Protein AF-A0A9D5RIC1-F1 (afdb_monomer_lite)

Radius of gyration: 37.88 Å; chains: 1; bounding box: 102×61×53 Å

Secondary structure (DSSP, 8-state):
---HHHHHHHHHHHSSS---EEEEEEEEEEEEEEE--HHHHHHHHHHHHHHTT----HHHHHHHHHHHHHHTTT-SEEEEEEEEEEEEETTTT--HHHHHHHHHHHHHHHHHHHHHHHHHHHS--EEEEEEEES----GGGPPTT--TTS---HHHHHHHHHHTT-EEEEEEEEPP-TTSPPEEEEEEEEE---

pLDDT: mean 77.67, std 11.19, range [41.81, 92.81]

Foldseek 3Di:
DPPLLVVQLVCCVVDLDGDFKDKDWDKDKDFPVAFPDPVVLLVLLVVVCVVVVHDPDPVSSVVSSVVQCVSCPPHRTTIDIDTDTDIDGSCPPPDPVNVVVSVVSSVVVVVVVVVVVVCVVVDQDKDKDKDKALDAAAPVRPDPPDDPPPDQHPVNVCVVQVVVQKDFDDWDWDPDDPPDHIMIITMIMHGDDD

Structure (mmCIF, N/CA/C/O backbone):
data_AF-A0A9D5RIC1-F1
#
_entry.id   AF-A0A9D5RIC1-F1
#
loop_
_atom_site.group_PDB
_atom_site.id
_atom_site.type_symbol
_atom_site.label_atom_id
_atom_site.label_alt_id
_atom_site.label_comp_id
_atom_site.label_asym_id
_atom_site.label_entity_id
_atom_site.label_seq_id
_atom_site.pdbx_PDB_ins_code
_atom_site.Cartn_x
_atom_site.Cartn_y
_atom_site.Cartn_z
_atom_site.occupancy
_atom_site.B_iso_or_equiv
_atom_site.auth_seq_id
_atom_site.auth_comp_id
_atom_site.auth_asym_id
_atom_site.auth_atom_id
_atom_site.pdbx_PDB_model_num
ATOM 1 N N . MET A 1 1 ? 9.567 21.147 4.351 1.00 41.81 1 MET A N 1
ATOM 2 C CA . MET A 1 1 ? 9.439 20.086 5.370 1.00 41.81 1 MET A CA 1
ATOM 3 C C . MET A 1 1 ? 8.141 19.363 5.060 1.00 41.81 1 MET A C 1
ATOM 5 O O . MET A 1 1 ? 7.100 20.005 5.120 1.00 41.81 1 MET A O 1
ATOM 9 N N . ALA A 1 2 ? 8.197 18.125 4.558 1.00 45.50 2 ALA A N 1
ATOM 10 C CA . ALA A 1 2 ? 6.976 17.349 4.351 1.00 45.50 2 ALA A CA 1
ATOM 11 C C . ALA A 1 2 ? 6.304 17.177 5.717 1.00 45.50 2 ALA A C 1
ATOM 13 O O . ALA A 1 2 ? 6.980 16.891 6.702 1.00 45.50 2 ALA A O 1
ATOM 14 N N . ASP A 1 3 ? 5.009 17.462 5.773 1.00 57.94 3 ASP A N 1
ATOM 15 C CA . ASP A 1 3 ? 4.202 17.422 6.986 1.00 57.94 3 ASP A CA 1
ATOM 16 C C . ASP A 1 3 ? 4.218 15.974 7.503 1.00 57.94 3 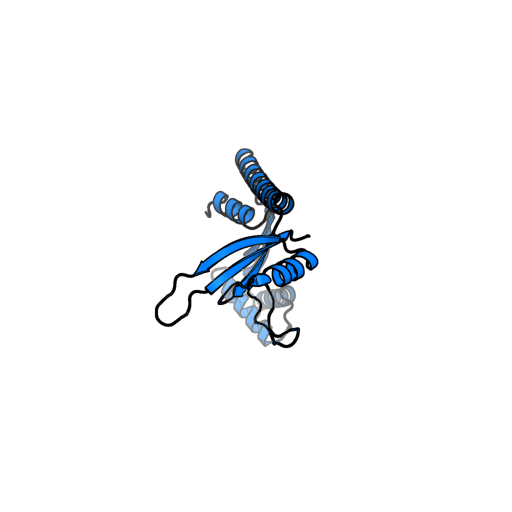ASP A C 1
ATOM 18 O O . ASP A 1 3 ? 3.537 15.113 6.946 1.00 57.94 3 ASP A O 1
ATOM 22 N N . LEU A 1 4 ? 5.077 15.679 8.485 1.00 55.06 4 LEU A N 1
ATOM 23 C CA . LEU A 1 4 ? 5.341 14.331 9.017 1.00 55.06 4 LEU A CA 1
ATOM 24 C C . LEU A 1 4 ? 4.024 13.617 9.365 1.00 55.06 4 LEU A C 1
ATOM 26 O O . LEU A 1 4 ? 3.842 12.432 9.092 1.00 55.06 4 LEU A O 1
ATOM 30 N N . LYS A 1 5 ? 3.049 14.401 9.838 1.00 58.59 5 LYS A N 1
ATOM 31 C CA . LYS A 1 5 ? 1.672 13.991 10.107 1.00 58.59 5 LYS A CA 1
ATOM 32 C C . LYS A 1 5 ? 0.960 13.405 8.883 1.00 58.59 5 LYS A C 1
ATOM 34 O O . LYS A 1 5 ? 0.262 12.406 9.013 1.00 58.59 5 LYS A O 1
ATOM 39 N N . LYS A 1 6 ? 1.126 13.983 7.689 1.00 63.38 6 LYS A N 1
ATOM 40 C CA . LYS A 1 6 ? 0.524 13.459 6.449 1.00 63.38 6 LYS A CA 1
ATOM 41 C C . LYS A 1 6 ? 1.173 12.156 6.002 1.00 63.38 6 LYS A C 1
ATOM 43 O O . LYS A 1 6 ? 0.451 11.250 5.606 1.00 63.38 6 LYS A O 1
ATOM 48 N N . VAL A 1 7 ? 2.497 12.052 6.103 1.00 59.41 7 VAL A N 1
ATOM 49 C CA . VAL A 1 7 ? 3.236 10.839 5.713 1.00 59.41 7 VAL A CA 1
ATOM 50 C C . VAL A 1 7 ? 2.847 9.664 6.611 1.00 59.41 7 VAL A C 1
ATOM 52 O O . VAL A 1 7 ? 2.499 8.599 6.110 1.00 59.41 7 VAL A O 1
ATOM 55 N N . ILE A 1 8 ? 2.797 9.885 7.929 1.00 60.81 8 ILE A N 1
ATOM 56 C CA . ILE A 1 8 ? 2.376 8.872 8.907 1.00 60.81 8 ILE A CA 1
ATOM 57 C C . ILE A 1 8 ? 0.917 8.455 8.669 1.00 60.81 8 ILE A C 1
ATOM 59 O O . ILE A 1 8 ? 0.609 7.266 8.641 1.00 60.81 8 ILE A O 1
ATOM 63 N N . LEU A 1 9 ? 0.009 9.411 8.438 1.00 63.50 9 LEU A N 1
ATOM 64 C CA . LEU A 1 9 ? -1.398 9.100 8.160 1.00 63.50 9 LEU A CA 1
ATOM 65 C C . LEU A 1 9 ? -1.595 8.345 6.839 1.00 63.50 9 LEU A C 1
ATOM 67 O O . LEU A 1 9 ? -2.497 7.512 6.752 1.00 63.50 9 LEU A O 1
ATOM 71 N N . GLU A 1 10 ? -0.796 8.624 5.809 1.00 65.38 10 GLU A N 1
ATOM 72 C CA . GLU A 1 10 ? -0.854 7.887 4.544 1.00 65.38 10 GLU A CA 1
ATOM 73 C C . GLU A 1 10 ? -0.315 6.462 4.671 1.00 65.38 10 GLU A C 1
ATOM 75 O O . GLU A 1 10 ? -0.936 5.545 4.134 1.00 65.38 10 GLU A O 1
ATOM 80 N N . GLU A 1 11 ? 0.782 6.257 5.401 1.00 59.34 11 GLU A N 1
ATOM 81 C CA . GLU A 1 11 ? 1.329 4.920 5.655 1.00 59.34 11 GLU A CA 1
ATOM 82 C C . GLU A 1 11 ? 0.374 4.065 6.496 1.00 59.34 11 GLU A C 1
ATOM 84 O O . GLU A 1 11 ? 0.031 2.959 6.086 1.00 59.34 11 GLU A O 1
ATOM 89 N N . ILE A 1 12 ? -0.184 4.598 7.590 1.00 58.66 12 ILE A N 1
ATOM 90 C CA . ILE A 1 12 ? -1.144 3.860 8.437 1.00 58.66 12 ILE A CA 1
ATOM 91 C C . ILE A 1 12 ? -2.441 3.521 7.677 1.00 58.66 12 ILE A C 1
ATOM 93 O O . ILE A 1 12 ? -3.104 2.519 7.956 1.00 58.66 12 ILE A O 1
ATOM 97 N N . ARG A 1 13 ? -2.841 4.344 6.698 1.00 58.38 13 ARG A N 1
ATOM 98 C CA . ARG A 1 13 ? -3.997 4.046 5.831 1.00 58.38 13 ARG A CA 1
ATOM 99 C C . ARG A 1 13 ? -3.717 2.929 4.828 1.00 58.38 13 ARG A C 1
ATOM 101 O O . ARG A 1 13 ? -4.651 2.220 4.463 1.00 58.38 13 ARG A O 1
ATOM 108 N N . LYS A 1 14 ? -2.477 2.797 4.350 1.00 61.84 14 LYS A N 1
ATOM 109 C CA . LYS A 1 14 ? -2.078 1.766 3.375 1.00 61.84 14 LYS A CA 1
ATOM 110 C C . LYS A 1 14 ? -1.754 0.437 4.048 1.00 61.84 14 LYS A C 1
ATOM 112 O O . LYS A 1 14 ? -2.077 -0.624 3.520 1.00 61.84 14 LYS A O 1
ATOM 117 N N . SER A 1 15 ? -1.151 0.517 5.221 1.00 55.34 15 SER A N 1
ATOM 118 C CA . SER A 1 15 ? -0.548 -0.585 5.942 1.00 55.34 15 SER A CA 1
ATOM 119 C C . SER A 1 15 ? -1.220 -0.609 7.308 1.00 55.34 15 SER A C 1
ATOM 121 O O . SER A 1 15 ? -1.067 0.323 8.085 1.00 55.34 15 SER A O 1
ATOM 123 N N . ALA A 1 16 ? -2.000 -1.642 7.634 1.00 57.47 16 ALA A N 1
ATOM 124 C CA . ALA A 1 16 ? -2.691 -1.764 8.931 1.00 57.47 16 ALA A CA 1
ATOM 125 C C . ALA A 1 16 ? -1.732 -1.947 10.137 1.00 57.47 16 ALA A C 1
ATOM 127 O O . ALA A 1 16 ? -2.112 -2.484 11.173 1.00 57.47 16 ALA A O 1
ATOM 128 N N . PHE A 1 17 ? -0.473 -1.550 9.979 1.00 58.97 17 PHE A N 1
ATOM 129 C CA . PHE A 1 17 ? 0.599 -1.575 10.949 1.00 58.97 17 PHE A CA 1
ATOM 130 C C . PHE A 1 17 ? 1.388 -0.270 10.834 1.00 58.97 17 PHE A C 1
ATOM 132 O O . PHE A 1 17 ? 1.480 0.339 9.769 1.00 58.97 17 PHE A O 1
ATOM 139 N N . ILE A 1 18 ? 1.975 0.148 11.947 1.00 60.31 18 ILE A N 1
ATOM 140 C CA . ILE A 1 18 ? 2.825 1.328 12.000 1.00 60.31 18 ILE A CA 1
ATOM 141 C C . ILE A 1 18 ? 4.261 0.877 11.728 1.00 60.31 18 ILE A C 1
ATOM 143 O O . ILE A 1 18 ? 4.830 0.123 12.516 1.00 60.31 18 ILE A O 1
ATOM 147 N N . GLN A 1 19 ? 4.847 1.327 10.620 1.00 58.66 19 GLN A N 1
ATOM 148 C CA . GLN A 1 19 ? 6.276 1.160 10.384 1.00 58.66 19 GLN A CA 1
ATOM 149 C C . GLN A 1 19 ? 7.044 2.138 11.288 1.00 58.66 19 GLN A C 1
ATOM 151 O O . GLN A 1 19 ? 6.757 3.332 11.291 1.00 58.66 19 GLN A O 1
ATOM 156 N N . THR A 1 20 ? 7.977 1.628 12.095 1.00 61.25 20 THR A N 1
ATOM 157 C CA . THR A 1 20 ? 8.716 2.418 13.099 1.00 61.25 20 THR A CA 1
ATOM 158 C C . THR A 1 20 ? 10.015 3.000 12.570 1.00 61.25 20 THR A C 1
ATOM 160 O O . THR A 1 20 ? 10.456 4.036 13.053 1.00 61.25 20 THR A O 1
ATOM 163 N N . SER A 1 21 ? 10.607 2.380 11.552 1.00 59.25 21 SER A N 1
ATOM 164 C CA . SER A 1 21 ? 11.808 2.890 10.902 1.00 59.25 21 SER A CA 1
ATOM 165 C C . SER A 1 21 ? 11.665 2.902 9.387 1.00 59.25 21 SER A C 1
ATOM 167 O O . SER A 1 21 ? 11.043 2.026 8.782 1.00 59.25 21 SER A O 1
ATOM 169 N N . SER A 1 22 ? 12.239 3.924 8.761 1.00 66.56 22 SER A N 1
ATOM 170 C CA . SER A 1 22 ? 12.353 4.021 7.309 1.00 66.56 22 SER A CA 1
ATOM 171 C C . SER A 1 22 ? 13.823 4.020 6.916 1.00 66.56 22 SER A C 1
ATOM 173 O O . SER A 1 22 ? 14.643 4.690 7.540 1.00 66.56 22 SER A O 1
ATOM 175 N N . ILE A 1 23 ? 14.163 3.248 5.888 1.00 65.00 23 ILE A N 1
ATOM 176 C CA . ILE A 1 23 ? 15.507 3.245 5.321 1.00 65.00 23 ILE A CA 1
ATOM 177 C C . ILE A 1 23 ? 15.519 4.266 4.189 1.00 65.00 23 ILE A C 1
ATOM 179 O O . ILE A 1 23 ? 14.784 4.119 3.212 1.00 65.00 23 ILE A O 1
ATOM 183 N N . SER A 1 24 ? 16.347 5.297 4.328 1.00 61.38 24 SER A N 1
ATOM 184 C CA . SER A 1 24 ? 16.556 6.311 3.300 1.00 61.38 24 SER A CA 1
ATOM 185 C C . SER A 1 24 ? 17.971 6.194 2.742 1.00 61.38 24 SER A C 1
ATOM 187 O O . SER A 1 24 ? 18.944 6.148 3.495 1.00 61.38 24 SER A O 1
ATOM 189 N N . GLU A 1 25 ? 18.092 6.139 1.416 1.00 59.59 25 GLU A N 1
ATOM 190 C CA . GLU A 1 25 ? 19.380 6.268 0.735 1.00 59.59 25 GLU A CA 1
ATOM 191 C C . GLU A 1 25 ? 19.660 7.750 0.481 1.00 59.59 25 GLU A C 1
ATOM 193 O O . GLU A 1 25 ? 19.001 8.381 -0.348 1.00 59.59 25 GLU A O 1
ATOM 198 N N . THR A 1 26 ? 20.658 8.305 1.163 1.00 67.69 26 THR A N 1
ATOM 199 C CA . THR A 1 26 ? 21.132 9.668 0.912 1.00 67.69 26 THR A CA 1
ATOM 200 C C . THR A 1 26 ? 22.511 9.638 0.269 1.00 67.69 26 THR A C 1
ATOM 202 O O . THR A 1 26 ? 23.382 8.841 0.621 1.00 67.69 26 THR A O 1
ATOM 205 N N . GLU A 1 27 ? 22.717 10.500 -0.724 1.00 71.88 27 GLU A N 1
ATOM 206 C CA . GLU A 1 27 ? 24.029 10.696 -1.335 1.00 71.88 27 GLU A CA 1
ATOM 207 C C . GLU A 1 27 ? 24.789 11.767 -0.548 1.00 71.88 27 GLU A C 1
ATOM 209 O O . GLU A 1 27 ? 24.304 12.886 -0.395 1.00 71.88 27 GLU A O 1
ATOM 214 N N . GLU A 1 28 ? 25.972 11.422 -0.052 1.00 77.50 28 GLU A N 1
ATOM 215 C CA . GLU A 1 28 ? 26.825 12.299 0.747 1.00 77.50 28 GLU A CA 1
ATOM 216 C C . GLU A 1 28 ? 28.176 12.502 0.049 1.00 77.50 28 GLU A C 1
ATOM 218 O O . GLU A 1 28 ? 28.752 11.561 -0.507 1.00 77.50 28 GLU A O 1
ATOM 223 N N . TYR A 1 29 ? 28.675 13.740 0.063 1.00 82.19 29 TYR A N 1
ATOM 224 C CA . TYR A 1 29 ? 30.012 14.088 -0.414 1.00 82.19 29 TYR A CA 1
ATOM 225 C C . TYR A 1 29 ? 30.977 14.072 0.769 1.00 82.19 29 TYR A C 1
ATOM 227 O O . TYR A 1 29 ? 30.827 14.851 1.706 1.00 82.19 29 TYR A O 1
ATOM 235 N N . ILE A 1 30 ? 31.955 13.174 0.723 1.00 82.00 30 ILE A N 1
ATOM 236 C CA . ILE A 1 30 ? 32.942 12.977 1.781 1.00 82.00 30 ILE A CA 1
ATOM 237 C C . ILE A 1 30 ? 34.272 13.551 1.307 1.00 82.00 30 ILE A C 1
ATOM 239 O O . ILE A 1 30 ? 34.817 13.104 0.296 1.00 82.00 30 ILE A O 1
ATOM 243 N N . ASP A 1 31 ? 34.798 14.516 2.058 1.00 84.62 31 ASP A N 1
ATOM 244 C CA . ASP A 1 31 ? 36.162 15.007 1.890 1.00 84.62 31 ASP A CA 1
ATOM 245 C C . ASP A 1 31 ? 37.147 13.995 2.478 1.00 84.62 31 ASP A C 1
ATOM 247 O O . ASP A 1 31 ? 37.084 13.660 3.664 1.00 84.62 31 ASP A O 1
ATOM 251 N N . THR A 1 32 ? 38.048 13.472 1.648 1.00 81.56 32 THR A N 1
ATOM 252 C CA . THR A 1 32 ? 39.031 12.485 2.102 1.00 81.56 32 THR A CA 1
ATOM 253 C C . THR A 1 32 ? 40.252 13.124 2.762 1.00 81.56 32 THR A C 1
ATOM 255 O O . THR A 1 32 ? 41.116 12.396 3.247 1.00 81.56 32 THR A O 1
ATOM 258 N N . GLY A 1 33 ? 40.387 14.455 2.728 1.00 82.25 33 GLY A N 1
ATOM 259 C CA . GLY A 1 33 ? 41.560 15.183 3.220 1.00 82.25 33 GLY A CA 1
ATOM 260 C C . GLY A 1 33 ? 42.839 14.935 2.409 1.00 82.25 33 GLY A C 1
ATOM 261 O O . GLY A 1 33 ? 43.919 15.363 2.813 1.00 82.25 33 GLY A O 1
ATOM 262 N N . LEU A 1 34 ? 42.742 14.226 1.277 1.00 87.69 34 LEU A N 1
ATOM 263 C CA . LEU A 1 34 ? 43.885 13.888 0.428 1.00 87.69 34 LEU A CA 1
ATOM 264 C C . LEU A 1 34 ? 44.049 14.942 -0.668 1.00 87.69 34 LEU A C 1
ATOM 266 O O . LEU A 1 34 ? 43.052 15.309 -1.289 1.00 87.69 34 LEU A O 1
ATOM 270 N N . PRO A 1 35 ? 45.279 15.392 -0.969 1.00 88.06 35 PRO A N 1
ATOM 271 C CA . PRO A 1 35 ? 45.510 16.325 -2.064 1.00 88.06 35 PRO A CA 1
ATOM 272 C C . PRO A 1 35 ? 45.169 15.679 -3.411 1.00 88.06 35 PRO A C 1
ATOM 274 O O . PRO A 1 35 ? 45.344 14.470 -3.593 1.00 88.06 35 PRO A O 1
ATOM 277 N N . LYS A 1 36 ? 44.729 16.493 -4.374 1.00 86.06 36 LYS A N 1
ATOM 278 C CA . LYS A 1 36 ? 44.367 16.070 -5.739 1.00 86.06 36 LYS A CA 1
ATOM 279 C C . LYS A 1 36 ? 45.578 15.714 -6.606 1.00 86.06 36 LYS A C 1
ATOM 281 O O . LYS A 1 36 ? 45.892 16.392 -7.579 1.00 86.06 36 LYS A O 1
ATOM 286 N N . THR A 1 37 ? 46.273 14.646 -6.246 1.00 89.62 37 THR A N 1
ATOM 287 C CA . THR A 1 37 ? 47.315 14.043 -7.080 1.00 89.62 37 THR A CA 1
ATOM 288 C C . THR A 1 37 ? 46.731 12.896 -7.901 1.00 89.62 37 THR A C 1
ATOM 290 O O . THR A 1 37 ? 45.760 12.258 -7.484 1.00 89.62 37 THR A O 1
ATOM 293 N N . ASP A 1 38 ? 47.334 12.594 -9.053 1.00 87.31 38 ASP A N 1
ATOM 294 C CA . ASP A 1 38 ? 46.890 11.490 -9.919 1.00 87.31 38 ASP A CA 1
ATOM 295 C C . ASP A 1 38 ? 46.877 10.138 -9.189 1.00 87.31 38 ASP A C 1
ATOM 297 O O . ASP A 1 38 ? 45.982 9.318 -9.403 1.00 87.31 38 ASP A O 1
ATOM 301 N N . GLU A 1 39 ? 47.830 9.924 -8.279 1.00 89.44 39 GLU A N 1
ATOM 302 C CA . GLU A 1 39 ? 47.913 8.729 -7.434 1.00 89.44 39 GLU A CA 1
ATOM 303 C C . GLU A 1 39 ? 46.724 8.629 -6.468 1.00 89.44 39 GLU A C 1
ATOM 305 O O . GLU A 1 39 ? 46.095 7.572 -6.370 1.00 89.44 39 GLU A O 1
ATOM 310 N N . ASN A 1 40 ? 46.357 9.733 -5.810 1.00 88.31 40 ASN A N 1
ATOM 311 C CA . ASN A 1 40 ? 45.236 9.773 -4.869 1.00 88.31 40 ASN A CA 1
ATOM 312 C C . ASN A 1 40 ? 43.889 9.638 -5.583 1.00 88.31 40 ASN A C 1
ATOM 314 O O . ASN A 1 40 ? 43.006 8.924 -5.110 1.00 88.31 40 ASN A O 1
ATOM 318 N N . ILE A 1 41 ? 43.743 10.263 -6.752 1.00 88.38 41 ILE A N 1
ATOM 319 C CA . ILE A 1 41 ? 42.546 10.134 -7.591 1.00 88.38 41 ILE A CA 1
ATOM 320 C C . ILE A 1 41 ? 42.414 8.694 -8.099 1.00 88.38 41 ILE A C 1
ATOM 322 O O . ILE A 1 41 ? 41.320 8.132 -8.103 1.00 88.38 41 ILE A O 1
ATOM 326 N N . GLN A 1 42 ? 43.520 8.054 -8.487 1.00 90.12 42 GLN A N 1
ATOM 327 C CA . GLN A 1 42 ? 43.516 6.655 -8.905 1.00 90.12 42 GLN A CA 1
ATOM 328 C C . GLN A 1 42 ? 43.185 5.699 -7.755 1.00 90.12 42 GLN A C 1
ATOM 330 O O . GLN A 1 42 ? 42.405 4.769 -7.959 1.00 90.12 42 GLN A O 1
ATOM 335 N N . ALA A 1 43 ? 43.729 5.928 -6.559 1.00 88.56 43 ALA A N 1
ATOM 336 C CA . ALA A 1 43 ? 43.397 5.148 -5.371 1.00 88.56 43 ALA A CA 1
ATOM 337 C C . ALA A 1 43 ? 41.911 5.295 -4.998 1.00 88.56 43 ALA A C 1
ATOM 339 O O . ALA A 1 43 ? 41.224 4.298 -4.778 1.00 88.56 43 ALA A O 1
ATOM 340 N N . ALA A 1 44 ? 41.389 6.524 -5.014 1.00 86.56 44 ALA A N 1
ATOM 341 C CA . ALA A 1 44 ? 39.979 6.803 -4.768 1.00 86.56 44 ALA A CA 1
ATOM 342 C C . ALA A 1 44 ? 39.068 6.159 -5.832 1.00 86.56 44 ALA A C 1
ATOM 344 O O . ALA A 1 44 ? 38.035 5.583 -5.493 1.00 86.56 44 ALA A O 1
ATOM 345 N N . ALA A 1 45 ? 39.473 6.175 -7.106 1.00 88.19 45 ALA A N 1
ATOM 346 C CA . ALA A 1 45 ? 38.737 5.539 -8.199 1.00 88.19 45 ALA A CA 1
ATOM 347 C C . ALA A 1 45 ? 38.697 4.012 -8.067 1.00 88.19 45 ALA A C 1
ATOM 349 O O . ALA A 1 45 ? 37.660 3.400 -8.313 1.00 88.19 45 ALA A O 1
ATOM 350 N N . LEU A 1 46 ? 39.798 3.386 -7.645 1.00 89.69 46 LEU A N 1
ATOM 351 C CA . LEU A 1 46 ? 39.838 1.945 -7.384 1.00 89.69 46 LEU A CA 1
ATOM 352 C C . LEU A 1 46 ? 38.928 1.561 -6.213 1.00 89.69 46 LEU A C 1
ATOM 354 O O . LEU A 1 46 ? 38.135 0.631 -6.352 1.00 89.69 46 LEU A O 1
ATOM 358 N N . ASN A 1 47 ? 38.974 2.323 -5.117 1.00 87.69 47 ASN A N 1
ATOM 359 C CA . ASN A 1 47 ? 38.084 2.118 -3.973 1.00 87.69 47 ASN A CA 1
ATOM 360 C C . ASN A 1 47 ? 36.609 2.279 -4.368 1.00 87.69 47 ASN A C 1
ATOM 362 O O . ASN A 1 47 ? 35.774 1.476 -3.966 1.00 87.69 47 ASN A O 1
ATOM 366 N N . TYR A 1 48 ? 36.286 3.264 -5.212 1.00 85.19 48 TYR A N 1
ATOM 367 C CA . TYR A 1 48 ? 34.933 3.455 -5.735 1.00 85.19 48 TYR A CA 1
ATOM 368 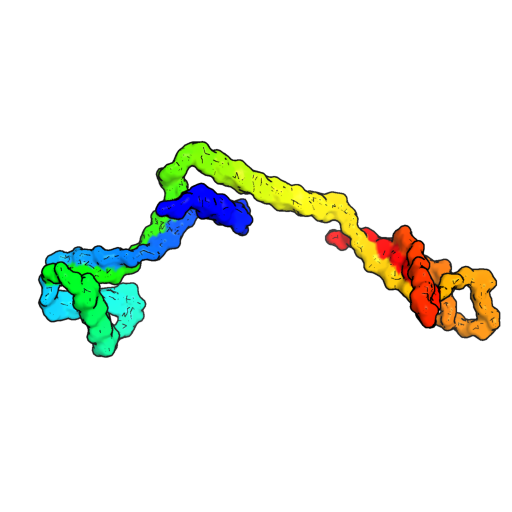C C . TYR A 1 48 ? 34.442 2.247 -6.548 1.00 85.19 48 TYR A C 1
ATOM 370 O O . TYR A 1 48 ? 33.297 1.816 -6.398 1.00 85.19 48 TYR A O 1
ATOM 378 N N . LEU A 1 49 ? 35.295 1.678 -7.408 1.00 87.38 49 LEU A N 1
ATOM 379 C CA . LEU A 1 49 ? 34.943 0.485 -8.182 1.00 87.38 49 LEU A CA 1
ATOM 380 C C . LEU A 1 49 ? 34.712 -0.728 -7.277 1.00 87.38 49 LEU A C 1
ATOM 382 O O . LEU A 1 49 ? 33.746 -1.459 -7.497 1.00 87.38 49 LEU A O 1
ATOM 386 N N . ASP A 1 50 ? 35.550 -0.911 -6.256 1.00 85.56 50 ASP A N 1
ATOM 387 C CA . ASP A 1 50 ? 35.415 -2.003 -5.292 1.00 85.56 50 ASP A CA 1
ATOM 388 C C . ASP A 1 50 ? 34.130 -1.862 -4.453 1.00 85.56 50 ASP A C 1
ATOM 390 O O . ASP A 1 50 ? 33.367 -2.821 -4.346 1.00 85.56 50 ASP A O 1
ATOM 394 N N . GLU A 1 51 ? 33.825 -0.661 -3.940 1.00 82.06 51 GLU A N 1
ATOM 395 C CA . GLU A 1 51 ? 32.596 -0.375 -3.176 1.00 82.06 51 GLU A CA 1
ATOM 396 C C . GLU A 1 51 ? 31.315 -0.632 -3.985 1.00 82.06 51 GLU A C 1
ATOM 398 O O . GLU A 1 51 ? 30.276 -0.983 -3.425 1.00 82.06 51 GLU A O 1
ATOM 403 N N . LYS A 1 52 ? 31.367 -0.454 -5.309 1.00 80.56 52 LYS A N 1
ATOM 404 C CA . LYS A 1 52 ? 30.231 -0.679 -6.214 1.00 80.56 52 LYS A CA 1
ATOM 405 C C . LYS A 1 52 ? 30.219 -2.068 -6.859 1.00 80.56 52 LYS A C 1
ATOM 407 O O . LYS A 1 52 ? 29.281 -2.378 -7.591 1.00 80.56 52 LYS A O 1
ATOM 412 N N . GLY A 1 53 ? 31.233 -2.900 -6.611 1.00 81.06 53 GLY A N 1
ATOM 413 C CA . GLY A 1 53 ? 31.366 -4.226 -7.222 1.00 81.06 53 GLY A CA 1
ATOM 414 C C . GLY A 1 53 ? 31.657 -4.198 -8.729 1.00 81.06 53 GLY A C 1
ATOM 415 O O . GLY A 1 53 ? 31.406 -5.180 -9.433 1.00 81.06 53 GLY A O 1
ATOM 416 N N . TYR A 1 54 ? 32.171 -3.085 -9.255 1.00 85.38 54 TYR A N 1
ATOM 417 C CA . TYR A 1 54 ? 32.531 -2.966 -10.664 1.00 85.38 54 TYR A CA 1
ATOM 418 C C . TYR A 1 54 ? 33.874 -3.637 -10.959 1.00 85.38 54 TYR A C 1
ATOM 420 O O . TYR A 1 54 ? 34.819 -3.607 -10.175 1.00 85.38 54 TYR A O 1
ATOM 428 N N . ARG A 1 55 ? 34.001 -4.221 -12.156 1.00 82.69 55 ARG A N 1
ATOM 429 C CA . ARG A 1 55 ? 35.281 -4.787 -12.607 1.00 82.69 55 ARG A CA 1
ATOM 430 C C . ARG A 1 55 ? 36.300 -3.667 -12.831 1.00 82.69 55 ARG A C 1
ATOM 432 O O . ARG A 1 55 ? 35.978 -2.678 -13.490 1.00 82.69 55 ARG A O 1
ATOM 439 N N . ARG A 1 56 ? 37.546 -3.876 -12.393 1.00 88.25 56 ARG A N 1
ATOM 440 C CA . ARG A 1 56 ? 38.699 -2.974 -12.592 1.00 88.25 56 ARG A CA 1
ATOM 441 C C . ARG A 1 56 ? 39.209 -2.980 -14.044 1.00 88.25 56 ARG A C 1
ATOM 443 O O . ARG A 1 56 ? 40.336 -3.376 -14.323 1.00 88.25 56 ARG A O 1
ATOM 450 N N . ARG A 1 57 ? 38.343 -2.620 -14.990 1.00 87.69 57 ARG A N 1
ATOM 451 C CA . ARG A 1 57 ? 38.697 -2.388 -16.400 1.00 87.69 57 ARG A CA 1
ATOM 452 C C . ARG A 1 57 ? 39.190 -0.954 -16.580 1.00 87.69 57 ARG A C 1
ATOM 454 O O . ARG A 1 57 ? 38.789 -0.086 -15.811 1.00 87.69 57 ARG A O 1
ATOM 461 N N . VAL A 1 58 ? 40.008 -0.718 -17.606 1.00 87.94 58 VAL A N 1
ATOM 462 C CA . VAL A 1 58 ? 40.558 0.614 -17.918 1.00 87.94 58 VAL A CA 1
ATOM 463 C C . VAL A 1 58 ? 39.433 1.633 -18.118 1.00 87.94 58 VAL A C 1
ATOM 465 O O . VAL A 1 58 ? 39.409 2.638 -17.421 1.00 87.94 58 VAL A O 1
ATOM 468 N N . ASP A 1 59 ? 38.424 1.299 -18.924 1.00 88.56 59 ASP A N 1
ATOM 469 C CA . ASP A 1 59 ? 37.274 2.176 -19.190 1.00 88.56 59 ASP A CA 1
ATOM 470 C C . ASP A 1 59 ? 36.500 2.549 -17.908 1.00 88.56 59 ASP A C 1
ATOM 472 O O . ASP A 1 59 ? 36.091 3.692 -17.711 1.00 88.56 59 ASP A O 1
ATOM 476 N N . ASN A 1 60 ? 36.340 1.590 -16.988 1.00 86.00 60 ASN A N 1
ATOM 477 C CA . ASN A 1 60 ? 35.669 1.817 -15.705 1.00 86.00 60 ASN A CA 1
ATOM 478 C C . ASN A 1 60 ? 36.517 2.681 -14.766 1.00 86.00 60 ASN A C 1
ATOM 480 O O . ASN A 1 60 ? 35.977 3.480 -14.002 1.00 86.00 60 ASN A O 1
ATOM 484 N N . LEU A 1 61 ? 37.839 2.510 -14.808 1.00 89.12 61 LEU A N 1
ATOM 485 C CA . LEU A 1 61 ? 38.771 3.310 -14.026 1.00 89.12 61 LEU A CA 1
ATOM 486 C C . LEU A 1 61 ? 38.776 4.760 -14.511 1.00 89.12 61 LEU A C 1
ATOM 488 O O . LEU A 1 61 ? 38.707 5.665 -13.689 1.00 89.12 61 LEU A O 1
ATOM 492 N N . GLU A 1 62 ? 38.813 4.990 -15.822 1.00 90.44 62 GLU A N 1
ATOM 493 C CA . GLU A 1 62 ? 38.735 6.334 -16.405 1.00 90.44 62 GLU A CA 1
ATOM 494 C C . GLU A 1 62 ? 37.409 7.021 -16.072 1.00 90.44 62 GLU A C 1
ATOM 496 O O . GLU A 1 62 ? 37.400 8.178 -15.648 1.00 90.44 62 GLU A O 1
ATOM 501 N N . TYR A 1 63 ? 36.298 6.286 -16.164 1.00 89.12 63 TYR A N 1
ATOM 502 C CA . TYR A 1 63 ? 34.988 6.779 -15.750 1.00 89.12 63 TYR A CA 1
ATOM 503 C C . TYR A 1 63 ? 34.954 7.168 -14.262 1.00 89.12 63 TYR A C 1
ATOM 505 O O . TYR A 1 63 ? 34.509 8.262 -13.916 1.00 89.12 63 TYR A O 1
ATOM 513 N N . ALA A 1 64 ? 35.463 6.306 -13.376 1.00 87.38 64 ALA A N 1
ATOM 514 C CA . ALA A 1 64 ? 35.512 6.577 -11.940 1.00 87.38 64 ALA A CA 1
ATOM 515 C C . ALA A 1 64 ? 36.435 7.762 -11.600 1.00 87.38 64 ALA A C 1
ATOM 517 O O . ALA A 1 64 ? 36.073 8.598 -10.774 1.00 87.38 64 ALA A O 1
ATOM 518 N N . LYS A 1 65 ? 37.590 7.885 -12.270 1.00 90.38 65 LYS A N 1
ATOM 519 C CA . LYS A 1 65 ? 38.495 9.038 -12.127 1.00 90.38 65 LYS A CA 1
ATOM 520 C C . LYS A 1 65 ? 37.805 10.342 -12.525 1.00 90.38 65 LYS A C 1
ATOM 522 O O . LYS A 1 65 ? 37.885 11.314 -11.780 1.00 90.38 65 LYS A O 1
ATOM 527 N N . LYS A 1 66 ? 37.097 10.349 -13.659 1.00 90.94 66 LYS A N 1
ATOM 528 C CA . LYS A 1 66 ? 36.329 11.513 -14.115 1.00 90.94 66 LYS A CA 1
ATOM 529 C C . LYS A 1 66 ? 35.249 11.898 -13.104 1.00 90.94 66 LYS A C 1
ATOM 531 O O . LYS A 1 66 ? 35.183 13.049 -12.700 1.00 90.94 66 LYS A O 1
ATOM 536 N N . MET A 1 67 ? 34.481 10.924 -12.620 1.00 88.00 67 MET A N 1
ATOM 537 C CA . MET A 1 67 ? 33.465 11.157 -11.592 1.00 88.00 67 MET A CA 1
ATOM 538 C C . MET A 1 67 ? 34.038 11.785 -10.318 1.00 88.00 67 MET A C 1
ATOM 540 O O . MET A 1 67 ? 33.427 12.687 -9.755 1.00 88.00 67 MET A O 1
ATOM 544 N N . ILE A 1 68 ? 35.197 11.315 -9.854 1.00 88.94 68 ILE A N 1
ATOM 545 C CA . ILE A 1 68 ? 35.852 11.853 -8.656 1.00 88.94 68 ILE A CA 1
ATOM 546 C C . ILE A 1 68 ? 36.361 13.272 -8.903 1.00 88.94 68 ILE A C 1
ATOM 548 O O . ILE A 1 68 ? 36.203 14.126 -8.036 1.00 88.94 68 ILE A O 1
ATOM 552 N N . LEU A 1 69 ? 36.927 13.546 -10.080 1.00 89.81 69 LEU A N 1
ATOM 553 C CA . LEU A 1 69 ? 37.344 14.893 -10.469 1.00 89.81 69 LEU A CA 1
ATOM 554 C C . LEU A 1 69 ? 36.163 15.867 -10.497 1.00 89.81 69 LEU A C 1
ATOM 556 O O . LEU A 1 69 ? 36.258 16.925 -9.880 1.00 89.81 69 LEU A O 1
ATOM 560 N N . ASP A 1 70 ? 35.054 15.469 -11.122 1.00 89.12 70 ASP A N 1
ATOM 561 C CA . ASP A 1 70 ? 33.819 16.257 -11.193 1.00 89.12 70 ASP A CA 1
ATOM 562 C C . ASP A 1 70 ? 33.250 16.505 -9.781 1.00 89.12 70 ASP A C 1
ATOM 564 O O . ASP A 1 70 ? 32.858 17.615 -9.438 1.00 89.12 70 ASP A O 1
ATOM 568 N N . CYS A 1 71 ? 33.265 15.489 -8.908 1.00 86.56 71 CYS A N 1
ATOM 569 C CA . CYS A 1 71 ? 32.816 15.620 -7.515 1.00 86.56 71 CYS A CA 1
ATOM 570 C C . CYS A 1 71 ? 33.737 16.502 -6.666 1.00 86.56 71 CYS A C 1
ATOM 572 O O . CYS A 1 71 ? 33.290 17.088 -5.683 1.00 86.56 71 CYS A O 1
ATOM 574 N N . SER A 1 72 ? 35.018 16.572 -7.020 1.00 87.75 72 SER A N 1
ATOM 575 C CA . SER A 1 72 ? 36.005 17.368 -6.298 1.00 87.75 72 SER A CA 1
ATOM 576 C C . SER A 1 72 ? 36.113 18.794 -6.838 1.00 87.75 72 SER A C 1
ATOM 578 O O . SER A 1 72 ? 36.927 19.563 -6.332 1.00 87.75 72 SER A O 1
ATOM 580 N N . GLU A 1 73 ? 35.366 19.176 -7.875 1.00 87.44 73 GLU A N 1
ATOM 581 C CA . GLU A 1 73 ? 35.434 20.513 -8.467 1.00 87.44 73 GLU A CA 1
ATOM 582 C C . GLU A 1 73 ? 35.169 21.602 -7.407 1.00 87.44 73 GLU A C 1
ATOM 584 O O . GLU A 1 73 ? 34.207 21.534 -6.648 1.00 87.44 73 GLU A O 1
ATOM 589 N N . GLY A 1 74 ? 36.068 22.590 -7.307 1.00 82.25 74 GLY A N 1
ATOM 590 C CA . GLY A 1 74 ? 35.989 23.656 -6.296 1.00 82.25 74 GLY A CA 1
ATOM 591 C C . GLY A 1 74 ? 36.612 23.349 -4.924 1.00 82.25 74 GLY A C 1
ATOM 592 O O . GLY A 1 74 ? 36.665 24.250 -4.091 1.00 82.25 74 GLY A O 1
ATOM 593 N N . TYR A 1 75 ? 37.126 22.135 -4.696 1.00 84.19 75 TYR A N 1
ATOM 594 C CA . TYR A 1 75 ? 37.830 21.743 -3.462 1.00 84.19 75 TYR A CA 1
ATOM 595 C C . TYR A 1 75 ? 39.343 21.582 -3.688 1.00 84.19 75 TYR A C 1
ATOM 597 O O . TYR A 1 75 ? 39.773 21.318 -4.808 1.00 84.19 75 TYR A O 1
ATOM 605 N N . ASP A 1 76 ? 40.173 21.701 -2.652 1.00 85.00 76 ASP A N 1
ATOM 606 C CA . ASP A 1 76 ? 41.627 21.442 -2.761 1.00 85.00 76 ASP A CA 1
ATOM 607 C C . ASP A 1 76 ? 41.977 19.954 -2.576 1.00 85.00 76 ASP A C 1
ATOM 609 O O . ASP A 1 76 ? 43.055 19.482 -2.955 1.00 85.00 76 ASP A O 1
ATOM 613 N N . THR A 1 77 ? 41.035 19.198 -2.023 1.00 88.00 77 THR A N 1
ATOM 614 C CA . THR A 1 77 ? 41.146 17.785 -1.678 1.00 88.00 77 THR A CA 1
ATOM 615 C C . THR A 1 77 ? 40.270 16.913 -2.576 1.00 88.00 77 THR A C 1
ATOM 617 O O . THR A 1 77 ? 39.430 17.395 -3.343 1.00 88.00 77 THR A O 1
ATOM 620 N N . VAL A 1 78 ? 40.509 15.603 -2.533 1.00 88.75 78 VAL A N 1
ATOM 621 C CA . VAL A 1 78 ? 39.687 14.606 -3.220 1.00 88.75 78 VAL A CA 1
ATOM 622 C C . VAL A 1 78 ? 38.363 14.438 -2.470 1.00 88.75 78 VAL A C 1
ATOM 624 O O . VAL A 1 78 ? 38.340 14.113 -1.285 1.00 88.75 78 VAL A O 1
ATOM 627 N N . ILE A 1 79 ? 37.257 14.626 -3.186 1.00 87.12 79 ILE A N 1
ATOM 628 C CA . ILE A 1 79 ? 35.895 14.433 -2.693 1.00 87.12 79 ILE A CA 1
ATOM 629 C C . ILE A 1 79 ? 35.309 13.178 -3.335 1.00 87.12 79 ILE A C 1
ATOM 631 O O . ILE A 1 79 ? 35.336 13.004 -4.556 1.00 87.12 79 ILE A O 1
ATOM 635 N N . ILE A 1 80 ? 34.741 12.303 -2.510 1.00 85.62 80 ILE A N 1
ATOM 636 C CA . ILE A 1 80 ? 34.091 11.074 -2.964 1.00 85.62 80 ILE A CA 1
ATOM 637 C C . ILE A 1 80 ? 32.606 11.142 -2.637 1.00 85.62 80 ILE A C 1
ATOM 639 O O . ILE A 1 80 ? 32.207 11.472 -1.523 1.00 85.62 80 ILE A O 1
ATOM 643 N N . LYS A 1 81 ? 31.775 10.767 -3.608 1.00 81.81 81 LYS A N 1
ATOM 644 C CA . LYS A 1 81 ? 30.334 10.624 -3.421 1.00 81.81 81 LYS A CA 1
ATOM 645 C C . LYS A 1 81 ? 30.000 9.217 -2.923 1.00 81.81 81 LYS A C 1
ATOM 647 O O . LYS A 1 81 ? 30.121 8.248 -3.679 1.00 81.81 81 LYS A O 1
ATOM 652 N N . ARG A 1 82 ? 29.549 9.093 -1.674 1.00 78.75 82 ARG A N 1
ATOM 653 C CA . ARG A 1 82 ? 29.119 7.821 -1.073 1.00 78.75 82 ARG A CA 1
ATOM 654 C C . ARG A 1 82 ? 27.599 7.793 -0.915 1.00 78.75 82 ARG A C 1
ATOM 656 O O . ARG A 1 82 ? 26.969 8.802 -0.621 1.00 78.75 82 ARG A O 1
ATOM 663 N N . LYS A 1 83 ? 26.999 6.618 -1.122 1.00 70.25 83 LYS A N 1
ATOM 664 C CA . LYS A 1 83 ? 25.608 6.374 -0.721 1.00 70.25 83 LYS A CA 1
ATOM 665 C C . LYS A 1 83 ? 25.618 5.942 0.739 1.00 70.25 83 LYS A C 1
ATOM 667 O O . LYS A 1 83 ? 26.168 4.884 1.040 1.00 70.25 83 LYS A O 1
ATOM 672 N N . SER A 1 84 ? 25.054 6.761 1.613 1.00 64.06 84 SER A N 1
ATOM 673 C CA . SER A 1 84 ? 24.792 6.397 2.998 1.00 64.06 84 SER A CA 1
ATOM 674 C C . SER A 1 84 ? 23.394 5.795 3.088 1.00 64.06 84 SER A C 1
ATOM 676 O O . SER A 1 84 ? 22.447 6.299 2.480 1.00 64.06 84 SER A O 1
ATOM 678 N N . VAL A 1 85 ? 23.279 4.687 3.813 1.00 64.12 85 VAL A N 1
ATOM 679 C CA . VAL A 1 85 ? 21.990 4.108 4.182 1.00 64.12 85 VAL A CA 1
ATOM 680 C C . VAL A 1 85 ? 21.706 4.599 5.590 1.00 64.12 85 VAL A C 1
ATOM 682 O O . VAL A 1 85 ? 22.379 4.185 6.533 1.00 64.12 85 VAL A O 1
ATOM 685 N N . VAL A 1 86 ? 20.745 5.508 5.722 1.00 63.78 86 VAL A N 1
ATOM 686 C CA . VAL A 1 86 ? 20.338 6.037 7.022 1.00 63.78 86 VAL A CA 1
ATOM 687 C C . VAL A 1 86 ? 19.027 5.372 7.408 1.00 63.78 86 VAL A C 1
ATOM 689 O O . VAL A 1 86 ? 18.008 5.553 6.739 1.00 63.78 86 VAL A O 1
ATOM 692 N N . GLU A 1 87 ? 19.054 4.599 8.490 1.00 63.66 87 GLU A N 1
ATOM 693 C CA . GLU A 1 87 ? 17.834 4.180 9.170 1.00 63.66 87 GLU A CA 1
ATOM 694 C C . GLU A 1 87 ? 17.320 5.366 9.989 1.00 63.66 87 GLU A C 1
ATOM 696 O O . GLU A 1 87 ? 17.982 5.842 10.910 1.00 63.66 87 GLU A O 1
ATOM 701 N N . GLN A 1 88 ? 16.162 5.890 9.602 1.00 65.06 88 GLN A N 1
ATOM 702 C CA . GLN A 1 88 ? 15.477 6.953 10.322 1.00 65.06 88 GLN A CA 1
ATOM 703 C C . GLN A 1 88 ? 14.392 6.329 11.190 1.00 65.06 88 GLN A C 1
ATOM 705 O O . GLN A 1 88 ? 13.466 5.707 10.661 1.00 65.06 88 GLN A O 1
ATOM 710 N N . ASP A 1 89 ? 14.487 6.523 12.503 1.00 70.56 89 ASP A N 1
ATOM 711 C CA . ASP A 1 89 ? 13.383 6.247 13.416 1.00 70.56 89 ASP A CA 1
ATOM 712 C C . ASP A 1 89 ? 12.302 7.318 13.206 1.00 70.56 89 ASP A C 1
ATOM 714 O O . ASP A 1 89 ? 12.503 8.511 13.447 1.00 70.56 89 ASP A O 1
ATOM 718 N N . LEU A 1 90 ? 11.146 6.880 12.706 1.00 68.44 90 LEU A N 1
ATOM 719 C CA . LEU A 1 90 ? 10.021 7.752 12.366 1.00 68.44 90 LEU A CA 1
ATOM 720 C C . LEU A 1 90 ? 9.405 8.407 13.611 1.00 68.44 90 LEU A C 1
ATOM 722 O O . LEU A 1 90 ? 8.690 9.404 13.488 1.00 68.44 90 LEU A O 1
ATOM 726 N N . PHE A 1 91 ? 9.704 7.875 14.798 1.00 72.12 91 PHE A N 1
ATOM 727 C CA . PHE A 1 91 ? 9.186 8.340 16.076 1.00 72.12 91 PHE A CA 1
ATOM 728 C C . PHE A 1 91 ? 10.217 9.045 16.954 1.00 72.12 91 PHE A C 1
ATOM 730 O O . PHE A 1 91 ? 9.836 9.542 18.012 1.00 72.12 91 PHE A O 1
ATOM 737 N N . GLU A 1 92 ? 11.472 9.184 16.514 1.00 74.56 92 GLU A N 1
ATOM 738 C CA . GLU A 1 92 ? 12.558 9.766 17.324 1.00 74.56 92 GLU A CA 1
ATOM 739 C C . GLU A 1 92 ? 12.197 11.146 17.906 1.00 74.56 92 GLU A C 1
ATOM 741 O O . GLU A 1 92 ? 12.566 11.493 19.027 1.00 74.56 92 GLU A O 1
ATOM 746 N N . LYS A 1 93 ? 11.444 11.943 17.138 1.00 76.00 93 LYS A N 1
ATOM 747 C CA . LYS A 1 93 ? 11.010 13.302 17.506 1.00 76.00 93 LYS A CA 1
ATOM 748 C C . LYS A 1 93 ? 9.502 13.423 17.709 1.00 76.00 93 LYS A C 1
ATOM 750 O O . LYS A 1 93 ? 9.005 14.541 17.842 1.00 76.00 93 LYS A O 1
ATOM 755 N N . ALA A 1 94 ? 8.776 12.307 17.706 1.00 74.94 94 ALA A N 1
ATOM 756 C CA . ALA A 1 94 ? 7.335 12.319 17.887 1.00 74.94 94 ALA A CA 1
ATOM 757 C C . ALA A 1 94 ? 6.984 12.611 19.350 1.00 74.94 94 ALA A C 1
ATOM 759 O O . ALA A 1 94 ? 7.516 12.020 20.290 1.00 74.94 94 ALA A O 1
ATOM 760 N N . SER A 1 95 ? 6.052 13.532 19.552 1.00 83.00 95 SER A N 1
ATOM 761 C CA . SER A 1 95 ? 5.459 13.792 20.856 1.00 83.00 95 SER A CA 1
ATOM 762 C C . SER A 1 95 ? 4.552 12.636 21.294 1.00 83.00 95 SER A C 1
ATOM 764 O O . SER A 1 95 ? 3.998 11.896 20.481 1.00 83.00 95 SER A O 1
ATOM 766 N N . ILE A 1 96 ? 4.314 12.523 22.605 1.00 82.81 96 ILE A N 1
ATOM 767 C CA . ILE A 1 96 ? 3.378 11.533 23.173 1.00 82.81 96 ILE A CA 1
ATOM 768 C C . ILE A 1 96 ? 1.983 11.647 22.539 1.00 82.81 96 ILE A C 1
ATOM 770 O O . ILE A 1 96 ? 1.304 10.639 22.355 1.00 82.81 96 ILE A O 1
ATOM 774 N N . ASN A 1 97 ? 1.551 12.863 22.197 1.00 83.00 97 ASN A N 1
ATOM 775 C CA . ASN A 1 97 ? 0.259 13.079 21.552 1.00 83.00 97 ASN A CA 1
ATOM 776 C C . ASN A 1 97 ? 0.245 12.526 20.121 1.00 83.00 97 ASN A C 1
ATOM 778 O O . ASN A 1 97 ? -0.715 11.866 19.750 1.00 83.00 97 ASN A O 1
ATOM 782 N N . GLU A 1 98 ? 1.318 12.708 19.350 1.00 76.00 98 GLU A N 1
ATOM 783 C CA . GLU A 1 98 ? 1.428 12.141 17.997 1.00 76.00 98 GLU A CA 1
ATOM 784 C C . GLU A 1 98 ? 1.480 10.607 18.016 1.00 76.00 98 GLU A C 1
ATOM 786 O O . GLU A 1 98 ? 0.887 9.959 17.156 1.00 76.00 98 GLU A O 1
ATOM 791 N N . LEU A 1 99 ? 2.121 10.017 19.029 1.00 79.38 99 LEU A N 1
ATOM 792 C CA . LEU A 1 99 ? 2.118 8.566 19.238 1.0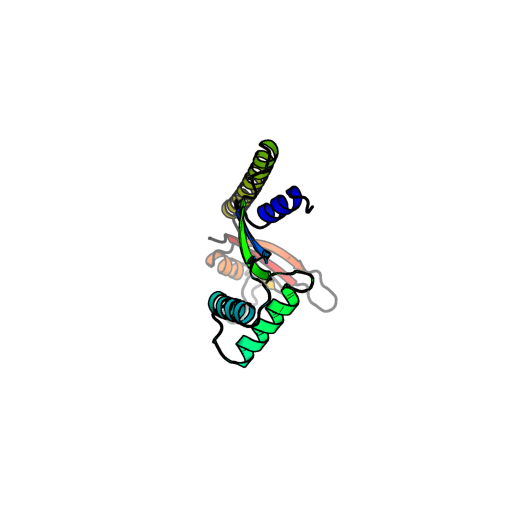0 79.38 99 LEU A CA 1
ATOM 793 C C . LEU A 1 99 ? 0.720 8.031 19.585 1.00 79.38 99 LEU A C 1
ATOM 795 O O . LEU A 1 99 ? 0.333 6.968 19.101 1.00 79.38 99 LEU A O 1
ATOM 799 N N . ARG A 1 100 ? -0.051 8.765 20.400 1.00 80.38 100 ARG A N 1
ATOM 800 C CA . ARG A 1 100 ? -1.450 8.424 20.713 1.00 80.38 100 ARG A CA 1
ATOM 801 C C . ARG A 1 100 ? -2.344 8.525 19.481 1.00 80.38 100 ARG A C 1
ATOM 803 O O . ARG A 1 100 ? -3.066 7.577 19.200 1.00 80.38 100 ARG A O 1
ATOM 810 N N . ASP A 1 101 ? -2.221 9.606 18.713 1.00 80.38 101 ASP A N 1
ATOM 811 C CA . ASP A 1 101 ? -2.959 9.781 17.459 1.00 80.38 101 ASP A CA 1
ATOM 812 C C . ASP A 1 101 ? -2.668 8.623 16.484 1.00 80.38 101 ASP A C 1
ATOM 814 O O . ASP A 1 101 ? -3.582 8.066 15.876 1.00 80.38 101 ASP A O 1
ATOM 818 N N . ALA A 1 102 ? -1.400 8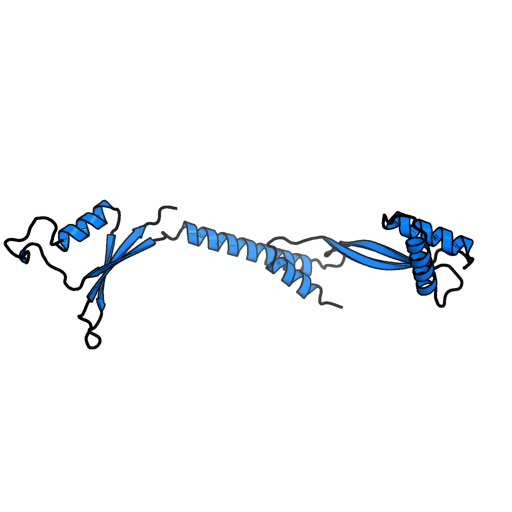.217 16.351 1.00 76.44 102 ALA A N 1
ATOM 819 C CA . ALA A 1 102 ? -1.014 7.094 15.498 1.00 76.44 102 ALA A CA 1
ATOM 820 C C . ALA A 1 102 ? -1.624 5.761 15.974 1.00 76.44 102 ALA A C 1
ATOM 822 O O . ALA A 1 102 ? -2.123 4.979 15.157 1.00 76.44 102 ALA A O 1
ATOM 823 N N . LEU A 1 103 ? -1.628 5.515 17.290 1.00 80.81 103 LEU A N 1
ATOM 824 C CA . LEU A 1 103 ? -2.245 4.332 17.892 1.00 80.81 103 LEU A CA 1
ATOM 825 C C . LEU A 1 103 ? -3.758 4.287 17.640 1.00 80.81 103 LEU A C 1
ATOM 827 O O . LEU A 1 103 ? -4.271 3.243 17.234 1.00 80.81 103 LEU A O 1
ATOM 831 N N . ASP A 1 104 ? -4.456 5.409 17.818 1.00 81.62 104 ASP A N 1
ATOM 832 C CA . ASP A 1 104 ? -5.906 5.503 17.627 1.00 81.62 104 ASP A CA 1
ATOM 833 C C . ASP A 1 104 ? -6.307 5.172 16.183 1.00 81.62 104 ASP A C 1
ATOM 835 O O . ASP A 1 104 ? -7.248 4.408 15.947 1.00 81.62 104 ASP A O 1
ATOM 839 N N . VAL A 1 105 ? -5.551 5.671 15.199 1.00 80.62 105 VAL A N 1
ATOM 840 C CA . VAL A 1 105 ? -5.787 5.347 13.782 1.00 80.62 105 VAL A CA 1
ATOM 841 C C . VAL A 1 105 ? -5.559 3.855 13.512 1.00 80.62 105 VAL A C 1
ATOM 843 O O . VAL A 1 105 ? -6.363 3.222 12.822 1.00 80.62 105 VAL A O 1
ATOM 846 N N . CYS A 1 106 ? -4.504 3.264 14.078 1.00 77.12 106 CYS A N 1
ATOM 847 C CA . CYS A 1 106 ? -4.224 1.834 13.938 1.00 77.12 106 CYS A CA 1
ATOM 848 C C . CYS A 1 106 ? -5.354 0.969 14.531 1.00 77.12 106 CYS A C 1
ATOM 850 O O . CYS A 1 106 ? -5.847 0.034 13.884 1.00 77.12 106 CYS A O 1
ATOM 852 N N . MET A 1 107 ? -5.832 1.319 15.729 1.00 81.50 107 MET A N 1
ATOM 853 C CA . MET A 1 107 ? -6.957 0.642 16.379 1.00 81.50 107 MET A CA 1
ATOM 854 C C . MET A 1 107 ? -8.241 0.759 15.557 1.00 81.50 107 MET A C 1
ATOM 856 O O . MET A 1 107 ? -8.916 -0.249 15.339 1.00 81.50 107 MET A O 1
ATOM 860 N N . MET A 1 108 ? -8.553 1.951 15.043 1.00 81.94 108 MET A N 1
ATOM 861 C CA . MET A 1 108 ? -9.738 2.187 14.217 1.00 81.94 108 MET A CA 1
ATOM 862 C C . MET A 1 108 ? -9.716 1.350 12.929 1.00 81.94 108 MET A C 1
ATOM 864 O O . MET A 1 108 ? -10.712 0.702 12.598 1.00 81.94 108 MET A O 1
ATOM 868 N N . ASN A 1 109 ? -8.580 1.304 12.227 1.00 79.06 109 ASN A N 1
ATOM 869 C CA . ASN A 1 109 ? -8.425 0.490 11.018 1.00 79.06 109 ASN A CA 1
ATOM 870 C C . ASN A 1 109 ? -8.597 -1.004 11.319 1.00 79.06 109 ASN A C 1
ATOM 872 O O . ASN A 1 109 ? -9.298 -1.715 10.593 1.00 79.06 109 ASN A O 1
ATOM 876 N N . THR A 1 110 ? -8.015 -1.472 12.424 1.00 80.50 110 THR A N 1
ATOM 877 C CA . THR A 1 110 ? -8.114 -2.875 12.843 1.00 80.50 110 THR A CA 1
ATOM 878 C C . THR A 1 110 ? -9.551 -3.244 13.222 1.00 80.50 110 THR A C 1
ATOM 880 O O . THR A 1 110 ? -10.064 -4.270 12.772 1.00 80.50 110 THR A O 1
ATOM 883 N N . MET A 1 111 ? -10.239 -2.392 13.990 1.00 82.06 111 MET A N 1
ATOM 884 C CA . MET A 1 111 ? -11.651 -2.577 14.345 1.00 82.06 111 MET A CA 1
ATOM 885 C C . MET A 1 111 ? -12.557 -2.588 13.110 1.00 82.06 111 MET A C 1
ATOM 887 O O . MET A 1 111 ? -13.425 -3.449 13.000 1.00 82.06 111 MET A O 1
ATOM 891 N N . SER A 1 112 ? -12.327 -1.694 12.147 1.00 81.44 112 SER A N 1
ATOM 892 C CA . SER A 1 112 ? -13.085 -1.653 10.889 1.00 81.44 112 SER A CA 1
ATOM 893 C C . SER A 1 112 ? -12.932 -2.946 10.075 1.00 81.44 112 SER A C 1
ATOM 895 O O . SER A 1 112 ? -13.918 -3.525 9.603 1.00 81.44 112 SER A O 1
ATOM 897 N N . ALA A 1 113 ? -11.704 -3.463 9.968 1.00 80.12 113 ALA A N 1
ATOM 898 C CA . ALA A 1 113 ? -11.437 -4.729 9.292 1.00 80.12 113 ALA A CA 1
ATOM 899 C C . ALA A 1 113 ? -12.090 -5.923 10.013 1.00 80.12 113 ALA A C 1
ATOM 901 O O . ALA A 1 113 ? -12.636 -6.813 9.355 1.00 80.12 113 ALA A O 1
ATOM 902 N N . MET A 1 114 ? -12.062 -5.937 11.352 1.00 81.12 114 MET A N 1
ATOM 903 C CA . MET A 1 114 ? -12.749 -6.951 12.157 1.00 81.12 114 MET A CA 1
ATOM 904 C C . MET A 1 114 ? -14.264 -6.897 11.957 1.00 81.12 114 MET A C 1
ATOM 906 O O . MET A 1 114 ? -14.854 -7.927 11.644 1.00 81.12 114 MET A O 1
ATOM 910 N N . ASN A 1 115 ? -14.876 -5.714 12.040 1.00 82.88 115 ASN A N 1
ATOM 911 C CA . ASN A 1 115 ? -16.312 -5.539 11.814 1.00 82.88 115 ASN A CA 1
ATOM 912 C C . ASN A 1 115 ? -16.721 -5.989 10.412 1.00 82.88 115 ASN A C 1
ATOM 914 O O . ASN A 1 115 ? -17.663 -6.753 10.274 1.00 82.88 115 ASN A O 1
ATOM 918 N N . THR A 1 116 ? -15.957 -5.636 9.376 1.00 79.94 116 THR A N 1
ATOM 919 C CA . THR A 1 116 ? -16.246 -6.078 8.001 1.00 79.94 116 THR A CA 1
ATOM 920 C C . THR A 1 116 ? -16.210 -7.605 7.864 1.00 79.94 116 TH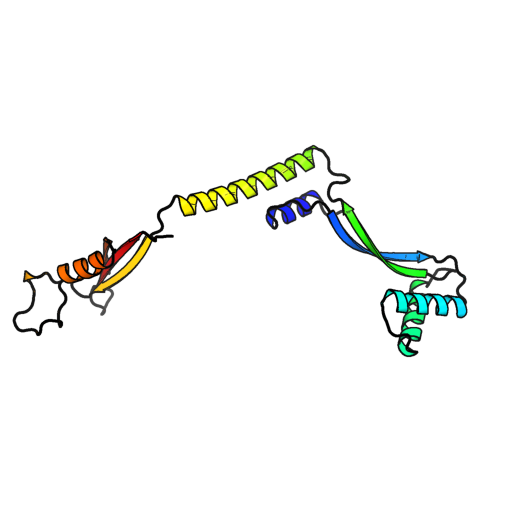R A C 1
ATOM 922 O O . THR A 1 116 ? -17.005 -8.192 7.128 1.00 79.94 116 THR A O 1
ATOM 925 N N . LYS A 1 117 ? -15.279 -8.279 8.552 1.00 79.88 117 LYS A N 1
ATOM 926 C CA . LYS A 1 117 ? -15.219 -9.747 8.569 1.00 79.88 117 LYS A CA 1
ATOM 927 C C . LYS A 1 117 ? -16.378 -10.345 9.360 1.00 79.88 117 LYS A C 1
ATOM 929 O O . LYS A 1 117 ? -16.986 -11.294 8.877 1.00 79.88 117 LYS A O 1
ATOM 934 N N . LEU A 1 118 ? -16.700 -9.782 10.523 1.00 79.19 118 LEU A N 1
ATOM 935 C CA . LEU A 1 118 ? -17.833 -10.209 11.339 1.00 79.19 118 LEU A CA 1
ATOM 936 C C . LEU A 1 118 ? -19.152 -10.030 10.593 1.00 79.19 118 LEU A C 1
ATOM 938 O O . LEU A 1 118 ? -19.938 -10.962 10.578 1.00 79.19 118 LEU A O 1
ATOM 942 N N . ASP A 1 119 ? -19.357 -8.921 9.886 1.00 77.06 119 ASP A N 1
ATOM 943 C CA . ASP A 1 119 ? -20.541 -8.700 9.053 1.00 77.06 119 ASP A CA 1
ATOM 944 C C . ASP A 1 119 ? -20.646 -9.730 7.927 1.00 77.06 119 ASP A C 1
ATOM 946 O O . ASP A 1 119 ? -21.739 -10.197 7.619 1.00 77.06 119 ASP A O 1
ATOM 950 N N . ARG A 1 120 ? -19.525 -10.131 7.316 1.00 69.56 120 ARG A N 1
ATOM 951 C CA . ARG A 1 120 ? -19.517 -11.214 6.317 1.00 69.56 120 ARG A CA 1
ATOM 952 C C . ARG A 1 120 ? -19.810 -12.585 6.922 1.00 69.56 120 ARG A C 1
ATOM 954 O O . ARG A 1 120 ? -20.370 -13.423 6.230 1.00 69.56 120 ARG A O 1
ATOM 961 N N . MET A 1 121 ? -19.404 -12.823 8.168 1.00 68.38 121 MET A N 1
ATOM 962 C CA . MET A 1 121 ? -19.660 -14.081 8.877 1.00 68.38 121 MET A CA 1
ATOM 963 C C . MET A 1 121 ? -21.077 -14.142 9.460 1.00 68.38 121 MET A C 1
ATOM 965 O O . MET A 1 121 ? -21.673 -15.212 9.501 1.00 68.38 121 MET A O 1
ATOM 969 N N . ALA A 1 122 ? -21.606 -13.009 9.922 1.00 70.00 122 ALA A N 1
ATOM 970 C CA . ALA A 1 122 ? -22.916 -12.893 10.547 1.00 70.00 122 ALA A CA 1
ATOM 971 C C . ALA A 1 122 ? -24.043 -12.803 9.512 1.00 70.00 122 ALA A C 1
ATOM 973 O O . ALA A 1 122 ? -25.143 -13.294 9.763 1.00 70.00 122 ALA A O 1
ATOM 974 N N . ASN A 1 123 ? -23.789 -12.203 8.345 1.00 69.12 123 ASN A N 1
ATOM 975 C CA . ASN A 1 123 ? -24.776 -12.166 7.276 1.00 69.12 123 ASN A CA 1
ATOM 976 C C . ASN A 1 123 ? -24.755 -13.471 6.481 1.00 69.12 123 ASN A C 1
ATOM 978 O O . ASN A 1 123 ? -23.798 -13.779 5.768 1.00 69.12 123 ASN A O 1
ATOM 982 N N . ILE A 1 124 ? -25.873 -14.194 6.554 1.00 68.75 124 ILE A N 1
ATOM 983 C CA . ILE A 1 124 ? -26.189 -15.305 5.659 1.00 68.75 124 ILE A CA 1
ATOM 984 C C . ILE A 1 124 ? -26.114 -14.773 4.226 1.00 68.75 124 ILE A C 1
ATOM 986 O O . ILE A 1 124 ? -26.911 -13.932 3.804 1.00 68.75 124 ILE A O 1
ATOM 990 N N . SER A 1 125 ? -25.108 -15.224 3.483 1.00 72.00 125 SER A N 1
ATOM 991 C CA . SER A 1 125 ? -24.979 -14.905 2.066 1.00 72.00 125 SER A CA 1
ATOM 992 C C . SER A 1 125 ? -25.955 -15.776 1.284 1.00 72.00 125 SER A C 1
ATOM 994 O O . SER A 1 125 ? -26.059 -16.965 1.557 1.00 72.00 125 SER A O 1
ATOM 996 N N . TYR A 1 126 ? -26.656 -15.210 0.303 1.00 78.62 126 TYR A N 1
ATOM 997 C CA . TYR A 1 126 ? -27.561 -15.966 -0.565 1.00 78.62 126 TYR A CA 1
ATOM 998 C C . TYR A 1 126 ? -27.005 -16.023 -1.986 1.00 78.62 126 TYR A C 1
ATOM 1000 O O . TYR A 1 126 ? -26.523 -15.022 -2.519 1.00 78.62 126 TYR A O 1
ATOM 1008 N N . GLU A 1 127 ? -27.089 -17.188 -2.613 1.00 86.50 127 GLU A N 1
ATOM 1009 C CA . GLU A 1 127 ? -26.944 -17.329 -4.059 1.00 86.50 127 GLU A CA 1
ATOM 1010 C C . GLU A 1 127 ? -28.317 -17.214 -4.708 1.00 86.50 127 GLU A C 1
ATOM 1012 O O . GLU A 1 127 ? -29.295 -17.734 -4.171 1.00 86.50 127 GLU A O 1
ATOM 1017 N N . TYR A 1 128 ? -28.383 -16.558 -5.868 1.00 87.94 128 TYR A N 1
ATOM 1018 C CA . TYR A 1 128 ? -29.619 -16.364 -6.622 1.00 87.94 128 TYR A CA 1
ATOM 1019 C C . TYR A 1 128 ? -29.542 -17.056 -7.981 1.00 87.94 128 TYR A C 1
ATOM 1021 O O . TYR A 1 128 ? -28.499 -17.037 -8.638 1.00 87.94 128 TYR A O 1
ATOM 1029 N N . LYS A 1 129 ? -30.660 -17.634 -8.421 1.00 90.62 129 LYS A N 1
ATOM 1030 C CA . LYS A 1 129 ? -30.831 -18.216 -9.755 1.00 90.62 129 LYS A CA 1
ATOM 1031 C C . LYS A 1 129 ? -32.138 -17.721 -10.363 1.00 90.62 129 LYS A C 1
ATOM 1033 O O . LYS A 1 129 ? -33.141 -17.625 -9.665 1.00 90.62 129 LYS A O 1
ATOM 1038 N N . ILE A 1 130 ? -32.107 -17.376 -11.647 1.00 90.00 130 ILE A N 1
ATOM 1039 C CA . ILE A 1 130 ? -33.245 -16.797 -12.367 1.00 90.00 130 ILE A CA 1
ATOM 1040 C C . ILE A 1 130 ? -33.636 -17.751 -13.493 1.00 90.00 130 ILE A C 1
ATOM 1042 O O . ILE A 1 130 ? -32.806 -18.043 -14.352 1.00 90.00 130 ILE A O 1
ATOM 1046 N N . GLU A 1 131 ? -34.886 -18.209 -13.492 1.00 87.50 131 GLU A N 1
ATOM 1047 C CA . GLU A 1 131 ? -35.496 -18.934 -14.610 1.00 87.50 131 GLU A CA 1
ATOM 1048 C C . GLU A 1 131 ? -36.405 -17.971 -15.384 1.00 87.50 131 GLU A C 1
ATOM 1050 O O . GLU A 1 131 ? -37.210 -17.256 -14.783 1.00 87.50 131 GLU A O 1
ATOM 1055 N N . ILE A 1 132 ? -36.279 -17.935 -16.712 1.00 85.94 132 ILE A N 1
ATOM 1056 C CA . ILE A 1 132 ? -37.110 -17.091 -17.579 1.00 85.94 132 ILE A CA 1
ATOM 1057 C C . ILE A 1 132 ? -38.085 -17.991 -18.324 1.00 85.94 132 ILE A C 1
ATOM 1059 O O . ILE A 1 132 ? -37.657 -18.846 -19.096 1.00 85.94 132 ILE A O 1
ATOM 1063 N N . VAL A 1 133 ? -39.385 -17.778 -18.128 1.00 84.38 133 VAL A N 1
ATOM 1064 C CA . VAL A 1 133 ? -40.431 -18.559 -18.798 1.00 84.38 133 VAL A CA 1
ATOM 1065 C C . VAL A 1 133 ? -41.477 -17.662 -19.442 1.00 84.38 133 VAL A C 1
ATOM 1067 O O . VAL A 1 133 ? -41.944 -16.693 -18.843 1.00 84.38 133 VAL A O 1
ATOM 1070 N N . ASP A 1 134 ? -41.873 -17.988 -20.671 1.00 77.62 134 ASP A N 1
ATOM 1071 C CA . ASP A 1 134 ? -42.875 -17.203 -21.401 1.00 77.62 134 ASP A CA 1
ATOM 1072 C C . ASP A 1 134 ? -44.272 -17.355 -20.770 1.00 77.62 134 ASP A C 1
ATOM 1074 O O . ASP A 1 134 ? -45.040 -16.396 -20.694 1.00 77.62 134 ASP A O 1
ATOM 1078 N N . ARG A 1 135 ? -44.607 -18.546 -20.255 1.00 74.75 135 ARG A N 1
ATOM 1079 C CA . ARG A 1 135 ? -45.878 -18.810 -19.571 1.00 74.75 135 ARG A CA 1
ATOM 1080 C C . ARG A 1 135 ? -45.716 -19.877 -18.495 1.00 74.75 135 ARG A C 1
ATOM 1082 O O . ARG A 1 135 ? -45.041 -20.877 -18.710 1.00 74.75 135 ARG A O 1
ATOM 1089 N N . LEU A 1 136 ? -46.353 -19.642 -17.352 1.00 75.88 136 LEU A N 1
ATOM 1090 C CA . LEU A 1 136 ? -46.492 -20.629 -16.287 1.00 75.88 136 LEU A CA 1
ATOM 1091 C C . LEU A 1 136 ? -47.717 -21.484 -16.574 1.00 75.88 136 LEU A C 1
ATOM 1093 O O . LEU A 1 136 ? -48.791 -20.941 -16.834 1.00 75.88 136 LEU A O 1
ATOM 1097 N N . TYR A 1 137 ? -47.535 -22.795 -16.526 1.00 77.31 137 TYR A N 1
ATOM 1098 C CA . TYR A 1 137 ? -48.608 -23.753 -16.712 1.00 77.31 137 TYR A CA 1
ATOM 1099 C C . TYR A 1 137 ? -48.753 -24.600 -15.460 1.00 77.31 137 TYR A C 1
ATOM 1101 O O . TYR A 1 137 ? -47.764 -25.111 -14.928 1.00 77.31 137 TYR A O 1
ATOM 1109 N N . THR A 1 138 ? -49.990 -24.732 -15.006 1.00 78.56 138 THR A N 1
ATOM 1110 C CA . THR A 1 138 ? -50.347 -25.636 -13.911 1.00 78.56 138 THR A CA 1
ATOM 1111 C C . THR A 1 138 ? -50.553 -27.055 -14.434 1.00 78.56 138 THR A C 1
ATOM 1113 O O . THR A 1 138 ? -50.824 -27.261 -15.620 1.00 78.56 138 THR A O 1
ATOM 1116 N N . GLU A 1 139 ? -50.494 -28.050 -13.550 1.00 75.00 139 GLU A N 1
ATOM 1117 C CA . GLU A 1 139 ? -50.769 -29.451 -13.910 1.00 75.00 139 GLU A CA 1
ATOM 1118 C C . GLU A 1 139 ? -52.139 -29.642 -14.591 1.00 75.00 139 GLU A C 1
ATOM 1120 O O . GLU A 1 139 ? -52.290 -30.450 -15.508 1.00 75.00 139 GLU A O 1
ATOM 1125 N N . ALA A 1 140 ? -53.140 -28.845 -14.205 1.00 75.31 140 ALA A N 1
ATOM 1126 C CA . ALA A 1 140 ? -54.475 -28.874 -14.804 1.00 75.31 140 ALA A CA 1
ATOM 1127 C C . ALA A 1 140 ? -54.507 -28.367 -16.260 1.00 75.31 140 ALA A C 1
ATOM 1129 O O . ALA A 1 140 ? -55.404 -28.729 -17.023 1.00 75.31 140 ALA A O 1
ATOM 1130 N N . GLU A 1 141 ? -53.538 -27.537 -16.648 1.00 73.88 141 GLU A N 1
ATOM 1131 C CA . GLU A 1 141 ? -53.412 -26.950 -17.985 1.00 73.88 141 GLU A CA 1
ATOM 1132 C C . GLU A 1 141 ? -52.503 -27.774 -18.906 1.00 73.88 141 GLU A C 1
ATOM 1134 O O . GLU A 1 141 ? -52.266 -27.376 -20.050 1.00 73.88 141 GLU A O 1
ATOM 1139 N N . ARG A 1 142 ? -52.004 -28.928 -18.437 1.00 70.31 142 ARG A N 1
ATOM 1140 C CA . ARG A 1 142 ? -51.126 -29.807 -19.211 1.00 70.31 142 ARG A CA 1
ATOM 1141 C C . ARG A 1 142 ? -51.833 -30.261 -20.499 1.00 70.31 142 ARG A C 1
ATOM 1143 O O . ARG A 1 142 ? -52.889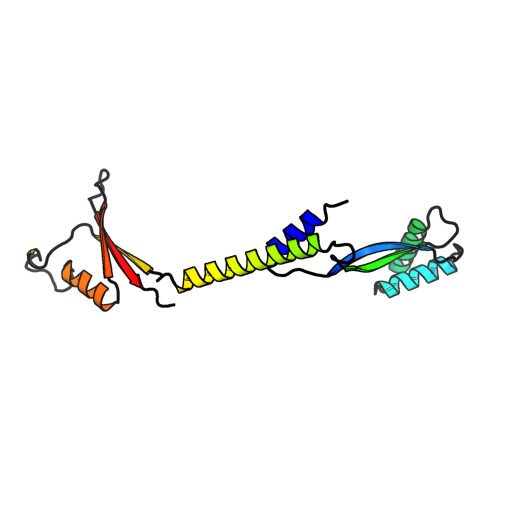 -30.903 -20.429 1.00 70.31 142 ARG A O 1
ATOM 1150 N N . PRO A 1 143 ? -51.289 -29.950 -21.690 1.00 69.44 143 PRO A N 1
ATOM 1151 C CA . PRO A 1 143 ? -51.959 -30.296 -22.931 1.00 69.44 143 PRO A CA 1
ATOM 1152 C C . PRO A 1 143 ? -51.996 -31.820 -23.122 1.00 69.44 143 PRO A C 1
ATOM 1154 O O . PRO A 1 143 ? -50.996 -32.524 -22.970 1.00 69.44 143 PRO A O 1
ATOM 1157 N N . LYS A 1 144 ? -53.186 -32.349 -23.430 1.00 67.31 144 LYS A N 1
ATOM 1158 C CA . LYS A 1 144 ? -53.419 -33.794 -23.569 1.00 67.31 144 LYS A CA 1
ATOM 1159 C C . LYS A 1 144 ? -52.762 -34.311 -24.854 1.00 67.31 144 LYS A C 1
ATOM 1161 O O . LYS A 1 144 ? -53.100 -33.839 -25.934 1.00 67.31 144 LYS A O 1
ATOM 1166 N N . GLY A 1 145 ? -51.885 -35.311 -24.735 1.00 65.38 145 GLY A N 1
ATOM 1167 C CA . GLY A 1 145 ? -51.276 -36.012 -25.876 1.00 65.38 145 GLY A CA 1
ATOM 1168 C C . GLY A 1 145 ? -49.802 -35.697 -26.166 1.00 65.38 145 GLY A C 1
ATOM 1169 O O . GLY A 1 145 ? -49.293 -36.179 -27.173 1.00 65.38 145 GLY A O 1
ATOM 1170 N N . HIS A 1 146 ? -49.110 -34.933 -25.315 1.00 60.34 146 HIS A N 1
ATOM 1171 C CA . HIS A 1 146 ? -47.656 -34.737 -25.427 1.00 60.34 146 HIS A CA 1
ATOM 1172 C C . HIS A 1 146 ? -46.853 -35.906 -24.840 1.00 60.34 146 HIS A C 1
ATOM 1174 O O . HIS A 1 146 ? -47.317 -36.594 -23.927 1.00 60.34 146 HIS A O 1
ATOM 1180 N N . LEU A 1 147 ? -45.639 -36.117 -25.361 1.00 56.94 147 LEU A N 1
ATOM 1181 C CA . LEU A 1 147 ? -44.676 -37.059 -24.796 1.00 56.94 147 LEU A CA 1
ATOM 1182 C C . LEU A 1 147 ? -44.201 -36.542 -23.430 1.00 56.94 147 LEU A C 1
ATOM 1184 O O . LEU A 1 147 ? -44.029 -35.341 -23.215 1.00 56.94 147 LEU A O 1
ATOM 1188 N N . THR A 1 148 ? -44.001 -37.459 -22.485 1.00 54.28 148 THR A N 1
ATOM 1189 C CA . THR A 1 148 ? -43.476 -37.147 -21.152 1.00 54.28 148 THR A CA 1
ATOM 1190 C C . THR A 1 148 ? -42.089 -36.508 -21.298 1.00 54.28 148 THR A C 1
ATOM 1192 O O . THR A 1 148 ? -41.157 -37.176 -21.737 1.00 54.28 148 THR A O 1
ATOM 1195 N N . GLY A 1 149 ? -41.960 -35.219 -20.966 1.00 56.78 149 GLY A N 1
ATOM 1196 C CA . GLY A 1 149 ? -40.705 -34.457 -21.069 1.00 56.78 149 GLY A CA 1
ATOM 1197 C C . GLY A 1 149 ? -40.764 -33.202 -21.949 1.00 56.78 149 GLY A C 1
ATOM 1198 O O . GLY A 1 149 ? -39.908 -32.337 -21.798 1.00 56.78 149 GLY A O 1
ATOM 1199 N N . ASP A 1 150 ? -41.786 -33.048 -22.796 1.00 60.03 150 ASP A N 1
ATOM 1200 C CA . ASP A 1 150 ? -41.926 -31.857 -23.657 1.00 60.03 150 ASP A CA 1
ATOM 1201 C C . ASP A 1 150 ? -42.451 -30.623 -22.899 1.00 60.03 150 ASP A C 1
ATOM 1203 O O . ASP A 1 150 ? -42.425 -29.504 -23.413 1.00 60.03 150 ASP A O 1
ATOM 1207 N N . PHE A 1 151 ? -42.961 -30.823 -21.680 1.00 68.44 151 PHE A N 1
ATOM 1208 C CA . PHE A 1 151 ? -43.639 -29.797 -20.898 1.00 68.44 151 PHE A CA 1
ATOM 1209 C C . PHE A 1 151 ? -43.406 -30.003 -19.399 1.00 68.44 151 PHE A C 1
ATOM 1211 O O . PHE A 1 151 ? -43.911 -30.975 -18.824 1.00 68.44 151 PHE A O 1
ATOM 1218 N N . GLU A 1 152 ? -42.653 -29.084 -18.792 1.00 77.25 152 GLU A N 1
ATOM 1219 C CA . GLU A 1 152 ? -42.456 -28.996 -17.341 1.00 77.25 152 GLU A CA 1
ATOM 1220 C C . GLU A 1 152 ? -43.531 -28.077 -16.748 1.00 77.25 152 GLU A C 1
ATOM 1222 O O . GLU A 1 152 ? -43.688 -26.930 -17.182 1.00 77.25 152 GLU A O 1
ATOM 1227 N N . THR A 1 153 ? -44.288 -28.579 -15.773 1.00 83.00 153 THR A N 1
ATOM 1228 C CA . THR A 1 153 ? -45.267 -27.764 -15.041 1.00 83.00 153 THR A CA 1
ATOM 1229 C C . THR A 1 153 ? -44.582 -26.896 -13.993 1.00 83.00 153 THR A C 1
ATOM 1231 O O . THR A 1 153 ? -43.437 -27.137 -13.599 1.00 83.00 153 THR A O 1
ATOM 1234 N N . PHE A 1 154 ? -45.259 -25.842 -13.535 1.00 83.25 154 PHE A N 1
ATOM 1235 C CA . PHE A 1 154 ? -44.682 -24.963 -12.520 1.00 83.25 154 PHE A CA 1
ATOM 1236 C C . PHE A 1 154 ? -44.346 -25.737 -11.235 1.00 83.25 154 PHE A C 1
ATOM 1238 O O . PHE A 1 154 ? -43.295 -25.519 -10.636 1.00 83.25 154 PHE A O 1
ATOM 1245 N N . GLU A 1 155 ? -45.185 -26.697 -10.853 1.00 84.69 155 GLU A N 1
ATOM 1246 C CA . GLU A 1 155 ? -44.966 -27.581 -9.713 1.00 84.69 155 GLU A CA 1
ATOM 1247 C C . GLU A 1 155 ? -43.741 -28.491 -9.908 1.00 84.69 155 GLU A C 1
ATOM 1249 O O . GLU A 1 155 ? -42.928 -28.630 -8.991 1.00 84.69 155 GLU A O 1
ATOM 1254 N N . GLU A 1 156 ? -43.562 -29.077 -11.097 1.00 85.31 156 GLU A N 1
ATOM 1255 C CA . GLU A 1 156 ? -42.383 -29.889 -11.439 1.00 85.31 156 GLU A CA 1
ATOM 1256 C C . GLU A 1 156 ? -41.089 -29.060 -11.359 1.00 85.31 156 GLU A C 1
ATOM 1258 O O . GLU A 1 156 ? -40.103 -29.498 -10.757 1.00 85.31 156 GLU A O 1
ATOM 1263 N N . MET A 1 157 ? -41.121 -27.822 -11.859 1.00 86.19 157 MET A N 1
ATOM 1264 C CA . MET A 1 157 ? -40.003 -26.884 -11.778 1.00 86.19 157 MET A CA 1
ATOM 1265 C C . MET A 1 157 ? -39.673 -26.508 -10.328 1.00 86.19 157 MET A C 1
ATOM 1267 O O . MET A 1 157 ? -38.513 -26.589 -9.915 1.00 86.19 157 MET A O 1
ATOM 1271 N N . LEU A 1 158 ? -40.676 -26.131 -9.528 1.00 87.00 158 LEU A N 1
ATOM 1272 C CA . LEU A 1 158 ? -40.482 -25.822 -8.108 1.00 87.00 158 LEU A CA 1
ATOM 1273 C C . LEU A 1 158 ? -39.877 -27.013 -7.362 1.00 87.00 158 LEU A C 1
ATOM 1275 O O . LEU A 1 158 ? -38.946 -26.833 -6.576 1.00 87.00 158 LEU A O 1
ATOM 1279 N N . ASN A 1 159 ? -40.349 -28.226 -7.653 1.00 87.38 159 ASN A N 1
ATOM 1280 C CA . ASN A 1 159 ? -39.799 -29.445 -7.080 1.00 87.38 159 ASN A CA 1
ATOM 1281 C C . ASN A 1 159 ? -38.336 -29.635 -7.494 1.00 87.38 159 ASN A C 1
ATOM 1283 O O . ASN A 1 159 ? -37.498 -29.844 -6.621 1.00 87.38 159 ASN A O 1
ATOM 1287 N N . ARG A 1 160 ? -37.983 -29.510 -8.779 1.00 89.75 160 ARG A N 1
ATOM 1288 C CA . ARG A 1 160 ? -36.592 -29.627 -9.266 1.00 89.75 160 ARG A CA 1
ATOM 1289 C C . ARG A 1 160 ? -35.639 -28.674 -8.534 1.00 89.75 160 ARG A C 1
ATOM 1291 O O . ARG A 1 160 ? -34.547 -29.075 -8.114 1.00 89.75 160 ARG A O 1
ATOM 1298 N N . TYR A 1 161 ? -36.064 -27.428 -8.345 1.00 89.19 161 TYR A N 1
ATOM 1299 C CA . TYR A 1 161 ? -35.297 -26.414 -7.625 1.00 89.19 161 TYR A CA 1
ATOM 1300 C C . TYR A 1 161 ? -35.221 -26.693 -6.118 1.00 89.19 161 TYR A C 1
ATOM 1302 O O . TYR A 1 161 ? -34.129 -26.627 -5.549 1.00 89.19 161 TYR A O 1
ATOM 1310 N N . SER A 1 162 ? -36.326 -27.109 -5.498 1.00 88.12 162 SER A N 1
ATOM 1311 C CA . SER A 1 162 ? -36.376 -27.494 -4.083 1.00 88.12 162 SER A CA 1
ATOM 1312 C C . SER A 1 162 ? -35.463 -28.685 -3.767 1.00 88.12 162 SER A C 1
ATOM 1314 O O . SER A 1 162 ? -34.673 -28.609 -2.827 1.00 88.12 162 SER A O 1
ATOM 1316 N N . HIS A 1 163 ? -35.463 -29.733 -4.603 1.00 89.38 163 HIS A N 1
ATOM 1317 C CA . HIS A 1 163 ? -34.550 -30.882 -4.471 1.00 89.38 163 HIS A CA 1
ATOM 1318 C C . HIS A 1 163 ? -33.073 -30.477 -4.585 1.00 89.38 163 HIS A C 1
ATOM 1320 O O . HIS A 1 163 ? -32.201 -31.122 -4.010 1.00 89.38 163 HIS A O 1
ATOM 1326 N N . SER A 1 164 ? -32.789 -29.393 -5.308 1.00 86.44 164 SER A N 1
ATOM 1327 C CA . SER A 1 164 ? -31.443 -28.837 -5.477 1.00 86.44 164 SER A CA 1
ATOM 1328 C C . SER A 1 164 ? -31.065 -27.817 -4.384 1.00 86.44 164 SER A C 1
ATOM 1330 O O . SER A 1 164 ? -30.049 -27.129 -4.515 1.00 86.44 164 SER A O 1
ATOM 1332 N N . GLY A 1 165 ? -31.880 -27.690 -3.329 1.00 88.12 165 GLY A N 1
ATOM 1333 C CA . GLY A 1 165 ? -31.651 -26.792 -2.193 1.00 88.12 165 GLY A CA 1
ATOM 1334 C C . GLY A 1 165 ? -32.028 -25.328 -2.438 1.00 88.12 165 GLY A C 1
ATOM 1335 O O . GLY A 1 165 ? -31.646 -24.464 -1.653 1.00 88.12 165 GLY A O 1
ATOM 1336 N N . TRP A 1 166 ? -32.749 -25.027 -3.519 1.00 91.25 166 TRP A N 1
ATOM 1337 C CA . TRP A 1 166 ? -33.198 -23.673 -3.838 1.00 91.25 166 TRP A CA 1
ATOM 1338 C C . TRP A 1 166 ? -34.612 -23.416 -3.320 1.00 91.25 166 TRP A C 1
ATOM 1340 O O . TRP A 1 166 ? -35.495 -24.265 -3.415 1.00 91.25 166 TRP A O 1
ATOM 1350 N N . GLN A 1 167 ? -34.841 -22.209 -2.816 1.00 89.50 167 GLN A N 1
ATOM 1351 C CA . GLN A 1 167 ? -36.134 -21.723 -2.349 1.00 89.50 167 GLN A CA 1
ATOM 1352 C C . GLN A 1 167 ? -36.641 -20.628 -3.285 1.00 89.50 167 GLN A C 1
ATOM 1354 O O . GLN A 1 167 ? -35.867 -19.787 -3.740 1.00 89.50 167 GLN A O 1
ATOM 1359 N N . LEU A 1 168 ? -37.942 -20.626 -3.575 1.00 90.81 168 LEU A N 1
ATOM 1360 C CA . LEU A 1 168 ? -38.563 -19.543 -4.335 1.00 90.81 168 LEU A CA 1
ATOM 1361 C C . LEU A 1 168 ? -38.467 -18.238 -3.530 1.00 90.81 168 LEU A C 1
ATOM 1363 O O . LEU A 1 168 ? -38.919 -18.185 -2.389 1.00 90.81 168 LEU A O 1
ATOM 1367 N N . ASP A 1 169 ? -37.886 -17.196 -4.123 1.00 90.25 169 ASP A N 1
ATOM 1368 C CA . ASP A 1 169 ? -37.793 -15.866 -3.513 1.00 90.25 169 ASP A CA 1
ATOM 1369 C C . ASP A 1 169 ? -38.921 -14.958 -4.009 1.00 90.25 169 ASP A C 1
ATOM 1371 O O . ASP A 1 169 ? -39.705 -14.440 -3.216 1.00 90.25 169 ASP A O 1
ATOM 1375 N N . ARG A 1 170 ? -39.035 -14.790 -5.333 1.00 89.56 170 ARG A N 1
ATOM 1376 C CA . ARG A 1 170 ? -40.076 -13.957 -5.950 1.00 89.56 170 ARG A CA 1
ATOM 1377 C C . ARG A 1 170 ? -40.312 -14.306 -7.416 1.00 89.56 170 ARG A C 1
ATOM 1379 O O . ARG A 1 170 ? -39.420 -14.801 -8.100 1.00 89.56 170 ARG A O 1
ATOM 1386 N N . ILE A 1 171 ? -41.503 -13.972 -7.905 1.00 89.56 171 ILE A N 1
ATOM 1387 C CA . ILE A 1 171 ? -41.869 -14.046 -9.323 1.00 89.56 171 ILE A CA 1
ATOM 1388 C C . ILE A 1 171 ? -42.119 -12.623 -9.811 1.00 89.56 171 ILE A C 1
ATOM 1390 O O . ILE A 1 171 ? -42.897 -11.887 -9.206 1.00 89.56 171 ILE A O 1
ATOM 1394 N N . GLN A 1 172 ? -41.451 -12.233 -10.890 1.00 86.75 172 GLN A N 1
ATOM 1395 C CA . GLN A 1 172 ? -41.599 -10.923 -11.509 1.00 86.75 172 GLN A CA 1
ATOM 1396 C C . GLN A 1 172 ? -42.009 -11.093 -12.966 1.00 86.75 172 GLN A C 1
ATOM 1398 O O . GLN A 1 172 ? -41.308 -11.727 -13.746 1.00 86.75 172 GLN A O 1
ATOM 1403 N N . THR A 1 173 ? -43.130 -10.496 -13.355 1.00 82.75 173 THR A N 1
ATOM 1404 C CA . THR A 1 173 ? -43.541 -10.460 -14.759 1.00 82.75 173 THR A CA 1
ATOM 1405 C C . THR A 1 173 ? -42.943 -9.221 -15.416 1.00 82.75 173 THR A C 1
ATOM 1407 O O . THR A 1 173 ? -43.212 -8.096 -14.990 1.00 82.75 173 THR A O 1
ATOM 1410 N N . GLU A 1 174 ? -42.117 -9.411 -16.442 1.00 77.12 174 GLU A N 1
ATOM 1411 C CA . GLU A 1 174 ? -41.628 -8.299 -17.249 1.00 77.12 174 GLU A CA 1
ATOM 1412 C C . GLU A 1 174 ? -42.777 -7.735 -18.092 1.00 77.12 174 GLU A C 1
ATOM 1414 O O . GLU A 1 174 ? -43.477 -8.492 -18.780 1.00 77.12 174 GLU A O 1
ATOM 1419 N N . PRO A 1 175 ? -43.001 -6.409 -18.058 1.00 69.94 175 PRO A N 1
ATOM 1420 C CA . PRO A 1 175 ? -44.024 -5.786 -18.875 1.00 69.94 175 PRO A CA 1
ATOM 1421 C C . PRO A 1 175 ? -43.696 -5.983 -20.357 1.00 69.94 175 PRO A C 1
ATOM 1423 O O . PRO A 1 175 ? -42.548 -5.872 -20.787 1.00 69.94 175 PRO A O 1
ATOM 1426 N N . ARG A 1 176 ? -44.733 -6.255 -21.152 1.00 70.94 176 ARG A N 1
ATOM 1427 C CA . ARG A 1 176 ? -44.614 -6.414 -22.602 1.00 70.94 176 ARG A CA 1
ATOM 1428 C C . ARG A 1 176 ? -44.017 -5.145 -23.213 1.00 70.94 176 ARG A C 1
ATOM 1430 O O . ARG A 1 176 ? -44.644 -4.090 -23.154 1.00 70.94 176 ARG A O 1
ATOM 1437 N N . ASN A 1 177 ? -42.852 -5.259 -23.849 1.00 63.31 177 ASN A N 1
ATOM 1438 C CA . ASN A 1 177 ? -42.217 -4.146 -24.549 1.00 63.31 177 ASN A CA 1
ATOM 1439 C C . ASN A 1 177 ? -42.241 -4.412 -26.065 1.00 63.31 177 ASN A C 1
ATOM 1441 O O . ASN A 1 177 ? -41.435 -5.173 -26.602 1.00 63.31 177 ASN A O 1
ATOM 1445 N N . GLY A 1 178 ? -43.226 -3.834 -26.760 1.00 68.56 178 GLY A N 1
ATOM 1446 C CA . GLY A 1 178 ? -43.396 -3.987 -28.209 1.00 68.56 178 GLY A CA 1
ATOM 1447 C C . GLY A 1 178 ? -43.730 -5.420 -28.664 1.00 68.56 178 GLY A C 1
ATOM 1448 O O . GLY A 1 178 ? -44.768 -5.981 -28.294 1.00 68.56 178 GLY A O 1
ATOM 1449 N N . SER A 1 179 ? -42.874 -5.986 -29.524 1.00 63.66 179 SER A N 1
ATOM 1450 C CA . SER A 1 179 ? -43.033 -7.306 -30.163 1.00 63.66 179 SER A CA 1
ATOM 1451 C C . SER A 1 179 ? -42.605 -8.494 -29.293 1.00 63.66 179 SER A C 1
ATOM 1453 O O . SER A 1 179 ? -42.872 -9.634 -29.669 1.00 63.66 179 SER A O 1
ATOM 1455 N N . VAL A 1 180 ? -41.969 -8.256 -28.143 1.00 61.62 180 VAL A N 1
ATOM 1456 C CA . VAL A 1 180 ? -41.526 -9.324 -27.235 1.00 61.62 180 VAL A CA 1
ATOM 1457 C C . VAL A 1 180 ? -42.692 -9.723 -26.321 1.00 61.62 180 VAL A C 1
ATOM 1459 O O . VAL A 1 180 ? -43.292 -8.835 -25.707 1.00 61.62 180 VAL A O 1
ATOM 1462 N N . PRO A 1 181 ? -43.063 -11.017 -26.230 1.00 65.94 181 PRO A N 1
ATOM 1463 C CA . PRO A 1 181 ? -44.102 -11.467 -25.307 1.00 65.94 181 PRO A CA 1
ATOM 1464 C C . PRO A 1 181 ? -43.703 -11.175 -23.854 1.00 65.94 181 PRO A C 1
ATOM 1466 O O . PRO A 1 181 ? -42.520 -11.136 -23.526 1.00 65.94 181 PRO A O 1
ATOM 1469 N N . ALA A 1 182 ? -44.695 -10.948 -22.988 1.00 73.81 182 ALA A N 1
ATOM 1470 C CA . ALA A 1 182 ? -44.445 -10.813 -21.555 1.00 73.81 182 ALA A CA 1
ATOM 1471 C C . ALA A 1 182 ? -43.818 -12.110 -21.025 1.00 73.81 182 ALA A C 1
ATOM 1473 O O . ALA A 1 182 ? -44.264 -13.198 -21.387 1.00 73.81 182 ALA A O 1
ATOM 1474 N N . ARG A 1 183 ? -42.793 -11.983 -20.182 1.00 81.50 183 ARG A N 1
ATOM 1475 C CA . ARG A 1 183 ? -42.055 -13.111 -19.605 1.00 81.50 183 ARG A CA 1
ATOM 1476 C C . ARG A 1 183 ? -42.154 -13.083 -18.096 1.00 81.50 183 ARG A C 1
ATOM 1478 O O . ARG A 1 183 ? -42.224 -12.016 -17.492 1.00 81.50 183 ARG A O 1
ATOM 1485 N N . ASN A 1 184 ? -42.133 -14.256 -17.488 1.00 84.38 184 ASN A N 1
ATOM 1486 C CA . ASN A 1 184 ? -42.045 -14.408 -16.047 1.00 84.38 184 ASN A CA 1
ATOM 1487 C C . ASN A 1 184 ? -40.604 -14.756 -15.677 1.00 84.38 184 ASN A C 1
ATOM 1489 O O . ASN A 1 184 ? -40.048 -15.746 -16.147 1.00 84.38 184 ASN A O 1
ATOM 1493 N N . LEU A 1 185 ? -40.015 -13.918 -14.833 1.00 87.88 185 LEU A N 1
ATOM 1494 C CA . LEU A 1 185 ? -38.747 -14.134 -14.156 1.00 87.88 185 LEU A CA 1
ATOM 1495 C C . LEU A 1 185 ? -39.048 -14.800 -12.816 1.00 87.88 185 LEU A C 1
ATOM 1497 O O . LEU A 1 185 ? -39.640 -14.183 -11.927 1.00 87.88 185 LEU A O 1
ATOM 1501 N N . ILE A 1 186 ? -38.642 -16.051 -12.661 1.00 90.31 186 ILE A N 1
ATOM 1502 C CA . ILE A 1 186 ? -38.774 -16.795 -11.411 1.00 90.31 186 ILE A CA 1
ATOM 1503 C C . ILE A 1 186 ? -37.418 -16.768 -10.725 1.00 90.31 186 ILE A C 1
ATOM 1505 O O . ILE A 1 186 ? -36.435 -17.300 -11.242 1.00 90.31 186 ILE A O 1
ATOM 1509 N N . ILE A 1 187 ? -37.353 -16.104 -9.578 1.00 89.50 187 ILE A N 1
ATOM 1510 C CA . ILE A 1 187 ? -36.113 -15.882 -8.845 1.00 89.50 187 ILE A CA 1
ATOM 1511 C C . ILE A 1 187 ? -36.094 -16.834 -7.658 1.00 89.50 187 ILE A C 1
ATOM 1513 O O . ILE A 1 187 ? -36.971 -16.798 -6.793 1.00 89.50 187 ILE A O 1
ATOM 1517 N N . PHE A 1 188 ? -35.067 -17.671 -7.620 1.00 92.81 188 PHE A N 1
ATOM 1518 C CA . PHE A 1 188 ? -34.775 -18.592 -6.539 1.00 92.81 188 PHE A CA 1
ATOM 1519 C C . PHE A 1 188 ? -33.570 -18.102 -5.747 1.00 92.81 188 PHE A C 1
ATOM 1521 O O . PHE A 1 188 ? -32.632 -17.550 -6.323 1.00 92.81 188 PHE A O 1
ATOM 1528 N N . LYS A 1 189 ? -33.569 -18.357 -4.441 1.00 91.50 189 LYS A N 1
ATOM 1529 C CA . LYS A 1 189 ? -32.432 -18.127 -3.553 1.00 91.50 189 LYS A CA 1
ATOM 1530 C C . LYS A 1 189 ? -32.048 -19.401 -2.814 1.00 91.50 189 LYS A C 1
ATOM 1532 O O . LYS A 1 189 ? -32.902 -20.232 -2.519 1.00 91.50 189 LYS A O 1
ATOM 1537 N N . ARG A 1 190 ? -30.775 -19.545 -2.475 1.00 89.81 190 ARG A N 1
ATOM 1538 C CA . ARG A 1 190 ? -30.297 -20.548 -1.517 1.00 89.81 190 ARG A CA 1
ATOM 1539 C C . ARG A 1 190 ? -29.256 -19.929 -0.610 1.00 89.81 190 ARG A C 1
ATOM 1541 O O . ARG A 1 190 ? -28.534 -19.032 -1.042 1.00 89.81 190 ARG A O 1
ATOM 1548 N N . GLU A 1 191 ? -29.167 -20.398 0.623 1.00 86.00 191 GLU A N 1
ATOM 1549 C CA . GLU A 1 191 ? -28.078 -19.993 1.505 1.00 86.00 191 GLU A CA 1
ATOM 1550 C C . GLU A 1 191 ? -26.750 -20.499 0.937 1.00 86.00 191 GLU A C 1
ATOM 1552 O O . GLU A 1 191 ? -26.605 -21.659 0.544 1.00 86.00 191 GLU A O 1
ATOM 1557 N N . LYS A 1 192 ? -25.778 -19.599 0.860 1.00 76.25 192 LYS A N 1
ATOM 1558 C CA . LYS A 1 192 ? -24.414 -19.906 0.478 1.00 76.25 192 LYS A CA 1
ATOM 1559 C C . LYS A 1 192 ? -23.710 -20.444 1.714 1.00 76.25 192 LYS A C 1
ATOM 1561 O O . LYS A 1 192 ? -23.318 -19.671 2.585 1.00 76.25 192 LYS A O 1
ATOM 1566 N N . MET A 1 193 ? -23.571 -21.763 1.792 1.00 63.31 193 MET A N 1
ATOM 1567 C CA . MET A 1 193 ? -22.698 -22.374 2.791 1.00 63.31 193 MET A CA 1
ATOM 1568 C C . MET A 1 193 ? -21.258 -21.948 2.477 1.00 63.31 193 MET A C 1
ATOM 1570 O O . MET A 1 193 ? -20.762 -22.217 1.381 1.00 63.31 193 MET A O 1
ATOM 1574 N N . VAL A 1 194 ? -20.653 -21.193 3.397 1.00 57.91 194 VAL A N 1
ATOM 1575 C CA . VAL A 1 194 ? -19.240 -20.780 3.355 1.00 57.91 194 VAL A CA 1
ATOM 1576 C C . VAL A 1 194 ? -18.361 -21.934 3.805 1.00 57.91 194 VAL A C 1
ATOM 1578 O O . VAL A 1 194 ? -18.724 -22.574 4.817 1.00 57.91 194 VAL A O 1
#

Sequence (194 aa):
MADLKKVILEEIRKSAFIQTSSISETEEYIDTGLPKTDENIQAAALNYLDEKGYRRRVDNLEYAKKMILDCSEGYDTVIIKRKSVVEQDLFEKASINELRDALDVCMMNTMSAMNTKLDRMANISYEYKIEIVDRLYTEAERPKGHLTGDFETFEEMLNRYSHSGWQLDRIQTEPRNGSVPARNLIIFKREKMV